Protein AF-A0A511T621-F1 (afdb_monomer)

Organism: Myxococcus fulvus (NCBI:txid33)

Solvent-accessible surface area (backbone atoms only — not comparable to full-atom values): 12758 Å² total; per-residue (Å²): 100,51,79,66,63,78,33,48,56,38,36,51,51,13,50,50,33,31,49,56,17,48,33,59,66,32,42,86,75,74,45,74,79,58,63,66,69,61,50,51,55,37,61,74,34,84,62,29,59,53,39,50,69,44,17,45,60,50,12,50,46,30,33,59,63,63,15,34,65,56,55,49,55,72,69,44,57,95,51,75,47,80,54,102,61,23,46,35,45,68,92,48,71,48,44,55,90,45,52,78,42,45,37,64,40,79,95,67,48,27,41,38,38,31,35,87,92,46,75,46,76,47,58,32,79,50,40,74,52,37,68,59,52,50,49,53,54,50,51,53,50,31,69,61,48,42,64,52,50,52,54,40,22,74,71,63,37,77,48,75,28,64,67,40,29,41,37,70,67,24,40,32,47,88,89,38,80,42,43,60,89,45,51,79,44,78,45,82,42,78,41,76,59,96,90,45,83,44,50,28,41,37,38,30,36,83,94,41,80,43,79,41,56,42,76,59,25,47,32,40,72,38,53,50,53,52,51,51,58,64,74,75,103

Mean predicted aligned error: 11.59 Å

Sequence (233 aa):
MVFPTHRLYWLAGGLVLIYFALAMVLTPSGIHLLPADMVKGMVRSQTGFVFALLGIPCGLYLILWRAGDLFVWLLSPSSLELDARGIHVGKTSVLWRDMTSIVREHNNECLILAHRGSKYRLRLHLWSDSDELEAVVTQQVISMLLPAIRRQVARGEQVRFGPVSVCADGLIFKKQLIAWEDIESLRLQDDFEQGVSTRELHILANGRLRKIDEEKLVNAPVLFSYLSDRLAG

InterPro domains:
  IPR046492 Protein of unknown function DUF6585 [PF20226] (111-195)

Structure (mmCIF, N/CA/C/O backbone):
data_AF-A0A511T621-F1
#
_entry.id   AF-A0A511T621-F1
#
loop_
_atom_site.group_PDB
_atom_site.id
_atom_site.type_symbol
_atom_site.label_atom_id
_atom_site.label_alt_id
_atom_site.label_comp_id
_atom_site.label_asym_id
_atom_site.label_entity_id
_atom_site.label_seq_id
_atom_site.pdbx_PDB_ins_code
_atom_site.Cartn_x
_atom_site.Cartn_y
_atom_site.Cartn_z
_atom_site.occupancy
_atom_site.B_iso_or_equiv
_atom_site.auth_seq_id
_atom_site.auth_comp_id
_atom_site.auth_asym_id
_atom_site.auth_atom_id
_atom_site.pdbx_PDB_model_num
ATOM 1 N N . MET A 1 1 ? -3.662 -4.479 -19.921 1.00 65.31 1 MET A N 1
ATOM 2 C CA . MET A 1 1 ? -2.326 -3.877 -19.695 1.00 65.31 1 MET A CA 1
ATOM 3 C C . MET A 1 1 ? -2.191 -2.670 -20.592 1.00 65.31 1 MET A C 1
ATOM 5 O O . MET A 1 1 ? -2.496 -2.785 -21.775 1.00 65.31 1 MET A O 1
ATOM 9 N N . VAL A 1 2 ? -1.725 -1.545 -20.057 1.00 64.88 2 VAL A N 1
ATOM 10 C CA . VAL A 1 2 ? -1.522 -0.321 -20.844 1.00 64.88 2 VAL A CA 1
ATOM 11 C C . VAL A 1 2 ? -0.108 -0.320 -21.412 1.00 64.88 2 VAL A C 1
ATOM 13 O O . VAL A 1 2 ? 0.861 -0.546 -20.690 1.00 64.88 2 VAL A O 1
ATOM 16 N N . PHE A 1 3 ? 0.023 -0.083 -22.717 1.00 66.81 3 PHE A N 1
ATOM 17 C CA . PHE A 1 3 ? 1.329 0.077 -23.348 1.00 66.81 3 PHE A CA 1
ATOM 18 C C . PHE A 1 3 ? 1.896 1.476 -23.036 1.00 66.81 3 PHE A C 1
ATOM 20 O O . PHE A 1 3 ? 1.223 2.471 -23.319 1.00 66.81 3 PHE A O 1
ATOM 27 N N . PRO A 1 4 ? 3.124 1.601 -22.496 1.00 66.19 4 PRO A N 1
ATOM 28 C CA . PRO A 1 4 ? 3.678 2.889 -22.084 1.00 66.19 4 PRO A CA 1
ATOM 29 C C . PRO A 1 4 ? 4.211 3.697 -23.287 1.00 66.19 4 PRO A C 1
ATOM 31 O O . PRO A 1 4 ? 5.420 3.849 -23.481 1.00 66.19 4 PRO A O 1
ATOM 34 N N . THR A 1 5 ? 3.302 4.259 -24.092 1.00 66.88 5 THR A N 1
ATOM 35 C CA . THR A 1 5 ? 3.593 5.021 -25.327 1.00 66.88 5 THR A CA 1
ATOM 36 C C . THR A 1 5 ? 4.566 6.178 -25.105 1.00 66.88 5 THR A C 1
ATOM 38 O O . THR A 1 5 ? 5.545 6.313 -25.834 1.00 66.88 5 THR A O 1
ATOM 41 N N . HIS A 1 6 ? 4.369 6.977 -24.053 1.00 67.44 6 HIS A N 1
ATOM 42 C CA . HIS A 1 6 ? 5.257 8.100 -23.737 1.00 67.44 6 HIS A CA 1
ATOM 43 C C . HIS A 1 6 ? 6.701 7.643 -23.453 1.00 67.44 6 HIS A C 1
ATOM 45 O O . HIS A 1 6 ? 7.662 8.342 -23.767 1.00 67.44 6 HIS A O 1
ATOM 51 N N . ARG A 1 7 ? 6.880 6.450 -22.871 1.00 70.88 7 ARG A N 1
ATOM 52 C CA . ARG A 1 7 ? 8.202 5.897 -22.531 1.00 70.88 7 ARG A CA 1
ATOM 53 C C . ARG A 1 7 ? 8.906 5.268 -23.733 1.00 70.88 7 ARG A C 1
ATOM 55 O O . ARG A 1 7 ? 10.135 5.238 -23.750 1.00 70.88 7 ARG A O 1
ATOM 62 N N . LEU A 1 8 ? 8.159 4.875 -24.767 1.00 73.00 8 LEU A N 1
ATOM 63 C CA . LEU A 1 8 ? 8.721 4.427 -26.042 1.00 73.00 8 LEU A CA 1
ATOM 64 C C . LEU A 1 8 ? 9.546 5.534 -26.715 1.00 73.00 8 LEU A C 1
ATOM 66 O O . LEU A 1 8 ? 10.623 5.254 -27.234 1.00 73.00 8 LEU A O 1
ATOM 70 N N . TYR A 1 9 ? 9.101 6.793 -26.644 1.00 74.00 9 TYR A N 1
ATOM 71 C CA . TYR A 1 9 ? 9.859 7.926 -27.191 1.00 74.00 9 TYR A CA 1
ATOM 72 C C . TYR A 1 9 ? 11.211 8.118 -26.494 1.00 74.00 9 TYR A C 1
ATOM 74 O O . TYR A 1 9 ? 12.201 8.429 -27.153 1.00 74.00 9 TYR A O 1
ATOM 82 N N . TRP A 1 10 ? 11.285 7.874 -25.182 1.00 76.56 10 TRP A N 1
ATOM 83 C CA . TRP A 1 10 ? 12.544 7.936 -24.432 1.00 76.56 10 TRP A CA 1
ATOM 84 C C . TRP A 1 10 ? 13.491 6.790 -24.790 1.00 76.56 10 TRP A C 1
ATOM 86 O O . TRP A 1 10 ? 14.695 7.011 -24.907 1.00 76.56 10 TRP A O 1
ATOM 96 N N . LEU A 1 11 ? 12.952 5.589 -25.024 1.00 76.69 11 LEU A N 1
ATOM 97 C CA . LEU A 1 11 ? 13.727 4.450 -25.515 1.00 76.69 11 LEU A CA 1
ATOM 98 C C . LEU A 1 11 ? 14.269 4.711 -26.927 1.00 76.69 11 LEU A C 1
ATOM 100 O O . LEU A 1 11 ? 15.461 4.528 -27.167 1.00 76.69 11 LEU A O 1
ATOM 104 N N . ALA A 1 12 ? 13.423 5.203 -27.836 1.00 78.25 12 ALA A N 1
ATOM 105 C CA . ALA A 1 12 ? 13.825 5.573 -29.189 1.00 78.25 12 ALA A CA 1
ATOM 106 C C . ALA A 1 12 ? 14.882 6.689 -29.177 1.00 78.25 12 ALA A C 1
ATOM 108 O O . ALA A 1 12 ? 15.911 6.563 -29.835 1.00 78.25 12 ALA A O 1
ATOM 109 N N . GLY A 1 13 ? 14.685 7.740 -28.374 1.00 77.88 13 GLY A N 1
ATOM 110 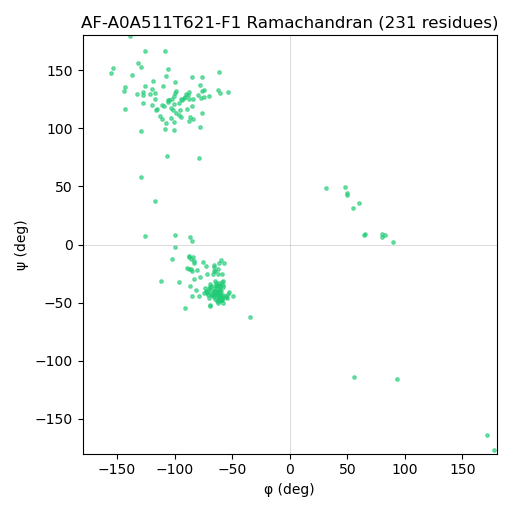C CA . GLY A 1 13 ? 15.652 8.828 -28.218 1.00 77.88 13 GLY A CA 1
ATOM 111 C C . GLY A 1 13 ? 17.002 8.354 -27.671 1.00 77.88 13 GLY A C 1
ATOM 112 O O . GLY A 1 13 ? 18.046 8.742 -28.194 1.00 77.88 13 GLY A O 1
ATOM 113 N N . GLY A 1 14 ? 16.995 7.466 -26.672 1.00 77.19 14 GLY A N 1
ATOM 114 C CA . GLY A 1 14 ? 18.214 6.861 -26.132 1.00 77.19 14 GLY A CA 1
ATOM 115 C C . GLY A 1 14 ? 18.954 5.989 -27.152 1.00 77.19 14 GLY A C 1
ATOM 116 O O . GLY A 1 14 ? 20.173 6.098 -27.274 1.00 77.19 14 GLY A O 1
ATOM 117 N N . LEU A 1 15 ? 18.229 5.182 -27.936 1.00 82.06 15 LEU A N 1
ATOM 118 C CA . LEU A 1 15 ? 18.811 4.378 -29.017 1.00 82.06 15 LEU A CA 1
ATOM 119 C C . LEU A 1 15 ? 19.408 5.250 -30.125 1.00 82.06 15 LEU A C 1
ATOM 121 O O . LEU A 1 15 ? 20.510 4.970 -30.585 1.00 82.06 15 LEU A O 1
ATOM 125 N N . VAL A 1 16 ? 18.721 6.326 -30.516 1.00 83.38 16 VAL A N 1
ATOM 126 C CA . VAL A 1 16 ? 19.222 7.292 -31.505 1.00 83.38 16 VAL A CA 1
ATOM 127 C C . VAL A 1 16 ? 20.509 7.957 -31.007 1.00 83.38 16 VAL A C 1
ATOM 129 O O . VAL A 1 16 ? 21.488 8.022 -31.747 1.00 83.38 16 VAL A O 1
ATOM 132 N N . LEU A 1 17 ? 20.555 8.386 -29.742 1.00 80.12 17 LEU A N 1
ATOM 133 C CA . LEU A 1 17 ? 21.752 8.963 -29.116 1.00 80.12 17 LEU A CA 1
ATOM 134 C C . LEU A 1 17 ? 22.944 7.998 -29.122 1.00 80.12 17 LEU A C 1
ATOM 136 O O . LEU A 1 17 ? 24.046 8.381 -29.519 1.00 80.12 17 LEU A O 1
ATOM 140 N N . ILE A 1 18 ? 22.718 6.742 -28.726 1.00 81.44 18 ILE A N 1
ATOM 141 C CA . ILE A 1 18 ? 23.748 5.695 -28.748 1.00 81.44 18 ILE A CA 1
ATOM 142 C C . ILE A 1 18 ? 24.205 5.420 -30.184 1.00 81.44 18 ILE A C 1
ATOM 144 O O . ILE A 1 18 ? 25.405 5.315 -30.426 1.00 81.44 18 ILE A O 1
ATOM 148 N N . TYR A 1 19 ? 23.274 5.355 -31.140 1.00 80.88 19 TYR A N 1
ATOM 149 C CA . TYR A 1 19 ? 23.568 5.128 -32.553 1.00 80.88 19 TYR A CA 1
ATOM 150 C C . TYR A 1 19 ? 24.457 6.227 -33.143 1.00 80.88 19 TYR A C 1
ATOM 152 O O . TYR A 1 19 ? 25.475 5.926 -33.764 1.00 80.88 19 TYR A O 1
ATOM 160 N N . PHE A 1 20 ? 24.125 7.500 -32.904 1.00 77.69 20 PHE A N 1
ATOM 161 C CA . PHE A 1 20 ? 24.939 8.628 -33.364 1.00 77.69 20 PHE A CA 1
ATOM 162 C C . PHE A 1 20 ? 26.331 8.635 -32.727 1.00 77.69 20 PHE A C 1
ATOM 164 O O . PHE A 1 20 ? 27.320 8.876 -33.422 1.00 77.69 20 PHE A O 1
ATOM 171 N N . ALA A 1 21 ? 26.428 8.338 -31.431 1.00 80.06 21 ALA A N 1
ATOM 172 C CA . ALA A 1 21 ? 27.714 8.269 -30.748 1.00 80.06 21 ALA A CA 1
ATOM 173 C C . ALA A 1 21 ? 28.582 7.113 -31.278 1.00 80.06 21 ALA A C 1
ATOM 175 O O . ALA A 1 21 ? 29.750 7.323 -31.607 1.00 80.06 21 ALA A O 1
ATOM 176 N N . LEU A 1 22 ? 28.006 5.917 -31.453 1.00 79.19 22 LEU A N 1
ATOM 177 C CA . LEU A 1 22 ? 28.682 4.767 -32.064 1.00 79.19 22 LEU A CA 1
ATOM 178 C C . LEU A 1 22 ? 29.142 5.075 -33.486 1.00 79.19 22 LEU A C 1
ATOM 180 O O . LEU A 1 22 ? 30.285 4.788 -33.826 1.00 79.19 22 LEU A O 1
ATOM 184 N N . ALA A 1 23 ? 28.293 5.699 -34.303 1.00 77.81 23 ALA A N 1
ATOM 185 C CA . ALA A 1 23 ? 28.650 6.072 -35.664 1.00 77.81 23 ALA A CA 1
ATOM 186 C C . ALA A 1 23 ? 29.853 7.026 -35.710 1.00 77.81 23 ALA A C 1
ATOM 188 O O . ALA A 1 23 ? 30.732 6.845 -36.552 1.00 77.81 23 ALA A O 1
ATOM 189 N N . MET A 1 24 ? 29.951 7.994 -34.792 1.00 72.44 24 MET A N 1
ATOM 190 C CA . MET A 1 24 ? 31.122 8.877 -34.706 1.00 72.44 24 MET A CA 1
ATOM 191 C C . MET A 1 24 ? 32.385 8.139 -34.252 1.00 72.44 24 MET A C 1
ATOM 193 O O . MET A 1 24 ? 33.447 8.355 -34.831 1.00 72.44 24 MET A O 1
ATOM 197 N N . VAL A 1 25 ? 32.275 7.253 -33.257 1.00 77.44 25 VAL A N 1
ATOM 198 C CA . VAL A 1 25 ? 33.413 6.479 -32.725 1.00 77.44 25 VAL A CA 1
ATOM 199 C C . VAL A 1 25 ? 33.931 5.451 -33.738 1.00 77.44 25 VAL A C 1
ATOM 201 O O . VAL A 1 25 ?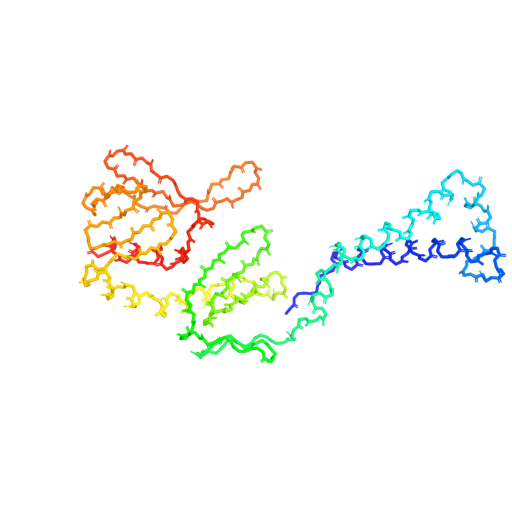 35.136 5.235 -33.830 1.00 77.44 25 VAL A O 1
ATOM 204 N N . LEU A 1 26 ? 33.044 4.841 -34.527 1.00 75.50 26 LEU A N 1
ATOM 205 C CA . LEU A 1 26 ? 33.373 3.782 -35.490 1.00 75.50 26 LEU A CA 1
ATOM 206 C C . LEU A 1 26 ? 33.824 4.311 -36.862 1.00 75.50 26 LEU A C 1
ATOM 208 O O . LEU A 1 26 ? 34.533 3.613 -37.589 1.00 75.50 26 LEU A O 1
ATOM 212 N N . THR A 1 27 ? 33.494 5.556 -37.210 1.00 71.56 27 THR A N 1
ATOM 213 C CA . THR A 1 27 ? 33.925 6.179 -38.475 1.00 71.56 27 THR A CA 1
ATOM 214 C C . THR A 1 27 ? 35.449 6.173 -38.698 1.00 71.56 27 THR A C 1
ATOM 216 O O . THR A 1 27 ? 35.862 5.809 -39.801 1.00 71.56 27 THR A O 1
ATOM 219 N N . PRO A 1 28 ? 36.319 6.505 -37.719 1.00 69.19 28 PRO A N 1
ATOM 220 C CA . PRO A 1 28 ? 37.772 6.408 -37.908 1.00 69.19 28 PRO A CA 1
ATOM 221 C C . PRO A 1 28 ? 38.274 4.968 -38.102 1.00 69.19 28 PRO A C 1
ATOM 223 O O . PRO A 1 28 ? 39.349 4.778 -38.660 1.00 69.19 28 PRO A O 1
ATOM 226 N N . SER A 1 29 ? 37.494 3.958 -37.702 1.00 71.00 29 SER A N 1
ATOM 227 C CA . SER A 1 29 ? 37.804 2.540 -37.942 1.00 71.00 29 SER A CA 1
ATOM 228 C C . SER A 1 29 ? 37.315 2.009 -39.300 1.00 71.00 29 SER A C 1
ATOM 230 O O . SER A 1 29 ? 37.428 0.817 -39.565 1.00 71.00 29 SER A O 1
ATOM 232 N N . GLY A 1 30 ? 36.782 2.876 -40.174 1.00 68.88 30 GLY A N 1
ATOM 233 C CA . GLY A 1 30 ? 36.314 2.505 -41.518 1.00 68.88 30 GLY A CA 1
ATOM 234 C C . GLY A 1 30 ? 34.925 1.857 -41.556 1.00 68.88 30 GLY A C 1
ATOM 235 O O . GLY A 1 30 ? 34.479 1.411 -42.610 1.00 68.88 30 GLY A O 1
ATOM 236 N N . ILE A 1 31 ? 34.222 1.817 -40.421 1.00 71.25 31 ILE A N 1
ATOM 237 C CA . ILE A 1 31 ? 32.855 1.302 -40.315 1.00 71.25 31 ILE A CA 1
ATOM 238 C C . ILE A 1 31 ? 31.893 2.487 -40.441 1.00 71.25 31 ILE A C 1
ATOM 240 O O . ILE A 1 31 ? 31.796 3.332 -39.549 1.00 71.25 31 ILE A O 1
ATOM 244 N N . HIS A 1 32 ? 31.175 2.554 -41.562 1.00 71.81 32 HIS A N 1
ATOM 245 C CA . HIS A 1 32 ? 30.266 3.658 -41.869 1.00 71.81 32 HIS A CA 1
ATOM 246 C C . HIS A 1 32 ? 28.811 3.279 -41.580 1.00 71.81 32 HIS A C 1
ATOM 248 O O . HIS A 1 32 ? 28.146 2.643 -42.391 1.00 71.81 32 HIS A O 1
ATOM 254 N N . LEU A 1 33 ? 28.318 3.699 -40.413 1.00 67.06 33 LEU A N 1
ATOM 255 C CA . LEU A 1 33 ? 26.902 3.590 -40.025 1.00 67.06 33 LEU A CA 1
ATOM 256 C C . LEU A 1 33 ? 26.055 4.770 -40.546 1.00 67.06 33 LEU A C 1
ATOM 258 O O . LEU A 1 33 ? 24.840 4.665 -40.685 1.00 67.06 33 LEU A O 1
ATOM 262 N N . LEU A 1 34 ? 26.686 5.909 -40.838 1.00 72.31 34 LEU A N 1
ATOM 263 C CA . LEU A 1 34 ? 26.059 7.130 -41.355 1.00 72.31 34 LEU A CA 1
ATOM 264 C C . LEU A 1 34 ? 26.856 7.651 -42.564 1.00 72.31 34 LEU A C 1
ATOM 266 O O . LEU A 1 34 ? 28.056 7.367 -42.658 1.00 72.31 34 LEU A O 1
ATOM 270 N N . PRO A 1 35 ? 26.234 8.431 -43.472 1.00 74.50 35 PRO A N 1
ATOM 271 C CA . PRO A 1 35 ? 26.936 9.058 -44.587 1.00 74.50 35 PRO A CA 1
ATOM 272 C C . PRO A 1 35 ? 28.131 9.881 -44.095 1.00 74.50 35 PRO A C 1
ATOM 274 O O . PRO A 1 35 ? 28.006 10.691 -43.171 1.00 74.50 35 PRO A O 1
ATOM 277 N N . ALA A 1 36 ? 29.291 9.686 -44.724 1.00 65.50 36 ALA A N 1
ATOM 278 C CA . ALA A 1 36 ? 30.561 10.241 -44.256 1.00 65.50 36 ALA A CA 1
ATOM 279 C C . ALA A 1 36 ? 30.553 11.778 -44.148 1.00 65.50 36 ALA A C 1
ATOM 281 O O . ALA A 1 36 ? 31.190 12.336 -43.255 1.00 65.50 36 ALA A O 1
ATOM 282 N N . ASP A 1 37 ? 29.803 12.462 -45.013 1.00 71.81 37 ASP A N 1
ATOM 283 C CA . ASP A 1 37 ? 29.699 13.925 -45.018 1.00 71.81 37 ASP A CA 1
ATOM 284 C C . ASP A 1 37 ? 28.948 14.462 -43.795 1.00 71.81 37 ASP A C 1
ATOM 286 O O . ASP A 1 37 ? 29.307 15.500 -43.237 1.00 71.81 37 ASP A O 1
ATOM 290 N N . MET A 1 38 ? 27.961 13.705 -43.314 1.00 69.38 38 MET A N 1
ATOM 291 C CA . MET A 1 38 ? 27.172 14.053 -42.136 1.00 69.38 38 MET A CA 1
ATOM 292 C C . MET A 1 38 ? 28.009 13.906 -40.856 1.00 69.38 38 MET A C 1
ATOM 294 O O . MET A 1 38 ? 28.007 14.790 -39.997 1.00 69.38 38 MET A O 1
ATOM 298 N N . VAL A 1 39 ? 28.812 12.838 -40.769 1.00 65.56 39 VAL A N 1
ATOM 299 C CA . VAL A 1 39 ? 29.736 12.618 -39.645 1.00 65.56 39 VAL A CA 1
ATOM 300 C C . VAL A 1 39 ? 30.856 13.658 -39.640 1.00 65.56 39 VAL A C 1
ATOM 302 O O . VAL A 1 39 ? 31.147 14.236 -38.594 1.00 65.56 39 VAL A O 1
ATOM 305 N N . LYS A 1 40 ? 31.449 13.968 -40.800 1.00 68.75 40 LYS A N 1
ATOM 306 C CA . LYS A 1 40 ? 32.470 15.024 -40.922 1.00 68.75 40 LYS A CA 1
ATOM 307 C C . LYS A 1 40 ? 31.928 16.395 -40.518 1.00 68.75 40 LYS A C 1
ATOM 309 O O . LYS A 1 40 ? 32.635 17.145 -39.847 1.00 68.75 40 LYS A O 1
ATOM 314 N N . GLY A 1 41 ? 30.680 16.707 -40.878 1.00 70.69 41 GLY A N 1
ATOM 315 C CA . GLY A 1 41 ? 29.996 17.928 -40.449 1.00 70.69 41 GLY A CA 1
ATOM 316 C C . GLY A 1 41 ? 29.839 18.016 -38.928 1.00 70.69 41 GLY A C 1
ATOM 317 O O . GLY A 1 41 ? 30.148 19.049 -38.336 1.00 70.69 41 GLY A O 1
ATOM 318 N N . MET A 1 42 ? 29.443 16.918 -38.276 1.00 65.88 42 MET A N 1
ATOM 319 C CA . MET A 1 42 ? 29.297 16.871 -36.817 1.00 65.88 42 MET A CA 1
ATOM 320 C C . MET A 1 42 ? 30.643 16.905 -36.087 1.00 65.88 42 MET A C 1
ATOM 322 O O . MET A 1 42 ? 30.780 17.669 -35.137 1.00 65.88 42 MET A O 1
ATOM 326 N N . VAL A 1 43 ? 31.657 16.160 -36.537 1.00 66.31 43 VAL A N 1
ATOM 327 C CA . VAL A 1 43 ? 33.000 16.139 -35.918 1.00 66.31 43 VAL A CA 1
ATOM 328 C C . VAL A 1 43 ? 33.694 17.501 -36.013 1.00 66.31 43 VAL A C 1
ATOM 330 O O . VAL A 1 43 ? 34.417 17.890 -35.100 1.00 66.31 43 VAL A O 1
ATOM 333 N N . ARG A 1 44 ? 33.452 18.257 -37.091 1.00 70.94 44 ARG A N 1
ATOM 334 C CA . ARG A 1 44 ? 33.993 19.614 -37.263 1.00 70.94 44 ARG A CA 1
ATOM 335 C C . ARG A 1 44 ? 33.306 20.652 -36.364 1.00 70.94 44 ARG A C 1
ATOM 337 O O . ARG A 1 44 ? 33.860 21.725 -36.145 1.00 70.94 44 ARG A O 1
ATOM 344 N N . SER A 1 45 ? 32.116 20.343 -35.848 1.00 72.50 45 SER A N 1
ATOM 345 C CA . SER A 1 45 ? 31.388 21.188 -34.900 1.00 72.50 45 SER A CA 1
ATOM 346 C C . SER A 1 45 ? 31.853 20.933 -33.461 1.00 72.50 45 SER A C 1
ATOM 348 O O . SER A 1 45 ? 32.100 19.794 -33.069 1.00 72.50 45 SER A O 1
ATOM 350 N N . GLN A 1 46 ? 31.904 21.979 -32.632 1.00 67.38 46 GLN A N 1
ATOM 351 C CA . GLN A 1 46 ? 32.272 21.868 -31.211 1.00 67.38 46 GLN A CA 1
ATOM 352 C C . GLN A 1 46 ? 31.328 20.928 -30.430 1.00 67.38 46 GLN A C 1
ATOM 354 O O . GLN A 1 46 ? 31.716 20.300 -29.447 1.00 67.38 46 GLN A O 1
ATOM 359 N N . THR A 1 47 ? 30.097 20.772 -30.917 1.00 68.56 47 THR A N 1
ATOM 360 C CA . THR A 1 47 ? 29.074 19.859 -30.400 1.00 68.56 47 THR A CA 1
ATOM 361 C C . THR A 1 47 ? 29.355 18.380 -30.683 1.00 68.56 47 THR A C 1
ATOM 363 O O . THR A 1 47 ? 28.910 17.533 -29.913 1.00 68.56 47 THR A O 1
ATOM 366 N N . GLY A 1 48 ? 30.116 18.033 -31.729 1.00 69.06 48 GLY A N 1
ATOM 367 C CA . GLY A 1 48 ? 30.388 16.635 -32.094 1.00 69.06 48 GLY A CA 1
ATOM 368 C C . GLY A 1 48 ? 31.185 15.874 -31.038 1.00 69.06 48 GLY A C 1
ATOM 369 O O . GLY A 1 48 ? 30.851 14.738 -30.707 1.00 69.06 48 GLY A O 1
ATOM 370 N N . PHE A 1 49 ? 32.188 16.525 -30.440 1.00 72.81 49 PHE A N 1
ATOM 371 C CA . PHE A 1 49 ? 32.979 15.934 -29.356 1.00 72.81 49 PHE A CA 1
ATOM 372 C C . PHE A 1 49 ? 32.123 15.641 -28.113 1.00 72.81 49 PHE A C 1
ATOM 374 O O . PHE A 1 49 ? 32.239 14.575 -27.510 1.00 72.81 49 PHE A O 1
ATOM 381 N N . VAL A 1 50 ? 31.207 16.554 -27.769 1.00 75.44 50 VAL A N 1
ATOM 382 C CA . VAL A 1 50 ? 30.274 16.384 -26.644 1.00 75.44 50 VAL A CA 1
ATOM 383 C C . VAL A 1 50 ? 29.339 15.196 -26.888 1.00 75.44 50 VAL A C 1
ATOM 385 O O . VAL A 1 50 ? 29.153 14.375 -25.993 1.00 75.44 50 VAL A O 1
ATOM 388 N N . PHE A 1 51 ? 28.798 15.054 -28.101 1.00 73.69 51 PHE A N 1
ATOM 389 C CA . PHE A 1 51 ? 27.955 13.912 -28.469 1.00 73.69 51 PHE A CA 1
ATOM 390 C C . PHE A 1 51 ? 28.710 12.579 -28.451 1.00 73.69 51 PHE A C 1
ATOM 392 O O . PHE A 1 51 ? 28.159 11.585 -27.985 1.00 73.69 51 PHE A O 1
ATOM 399 N N . ALA A 1 52 ? 29.960 12.540 -28.913 1.00 73.94 52 ALA A N 1
ATOM 400 C CA . ALA A 1 52 ? 30.764 11.319 -28.885 1.00 73.94 52 ALA A CA 1
ATOM 401 C C . ALA A 1 52 ? 31.073 10.862 -27.448 1.00 73.94 52 ALA A C 1
ATOM 403 O O . ALA A 1 52 ? 31.005 9.671 -27.151 1.00 73.94 52 ALA A O 1
ATOM 404 N N . LEU A 1 53 ? 31.368 11.806 -26.547 1.00 80.06 53 LEU A N 1
ATOM 405 C CA . LEU A 1 53 ? 31.720 11.506 -25.159 1.00 80.06 53 LEU A CA 1
ATOM 406 C C . LEU A 1 53 ? 30.493 11.202 -24.284 1.00 80.06 53 LEU A C 1
ATOM 408 O O . LEU A 1 53 ? 30.509 10.261 -23.493 1.00 80.06 53 LEU A O 1
ATOM 412 N N . LEU A 1 54 ? 29.430 12.001 -24.410 1.00 81.69 54 LEU A N 1
ATOM 413 C CA . LEU A 1 54 ? 28.254 11.933 -23.535 1.00 81.69 54 LEU A CA 1
ATOM 414 C C . LEU A 1 54 ? 27.055 11.219 -24.163 1.00 81.69 54 LEU A C 1
ATOM 416 O O . LEU A 1 54 ? 26.135 10.862 -23.433 1.00 81.69 54 LEU A O 1
ATOM 420 N N . GLY A 1 55 ? 27.045 10.955 -25.470 1.00 78.62 55 GLY A N 1
ATOM 421 C CA . GLY A 1 55 ? 25.909 10.321 -26.145 1.00 78.62 55 GLY A CA 1
ATOM 422 C C . GLY A 1 55 ? 25.630 8.900 -25.657 1.00 78.62 55 GLY A C 1
ATOM 423 O O . GLY A 1 55 ? 24.472 8.562 -25.417 1.00 78.62 55 GLY A O 1
ATOM 424 N N . ILE A 1 56 ? 26.674 8.093 -25.417 1.00 79.25 56 ILE A N 1
ATOM 425 C CA . ILE A 1 56 ? 26.520 6.734 -24.866 1.00 79.25 56 ILE A CA 1
ATOM 426 C C . ILE A 1 56 ? 26.047 6.776 -23.400 1.00 79.25 56 ILE A C 1
ATOM 428 O O . ILE A 1 56 ? 25.013 6.169 -23.115 1.00 79.25 56 ILE A O 1
ATOM 432 N N . PRO A 1 57 ? 26.702 7.506 -22.468 1.00 83.31 57 PRO A N 1
ATOM 433 C CA . PRO A 1 57 ? 26.217 7.625 -21.090 1.00 83.31 57 PRO A CA 1
ATOM 434 C C . PRO A 1 57 ? 24.798 8.193 -20.989 1.00 83.31 57 PRO A C 1
ATOM 436 O O . PRO A 1 57 ? 23.977 7.678 -20.235 1.00 83.31 57 PRO A O 1
ATOM 439 N N . CYS A 1 58 ? 24.489 9.236 -21.762 1.00 81.38 58 CYS A N 1
ATOM 440 C CA . CYS A 1 58 ? 23.186 9.890 -21.724 1.00 81.38 58 CYS A CA 1
ATOM 441 C C . CYS A 1 58 ? 22.099 9.000 -22.345 1.00 81.38 58 CYS A C 1
ATOM 443 O O . CYS A 1 58 ? 21.017 8.866 -21.779 1.00 81.38 58 CYS A O 1
ATOM 445 N N . GLY A 1 59 ? 22.396 8.305 -23.448 1.00 78.62 59 GLY A N 1
ATOM 446 C CA . GLY A 1 59 ? 21.482 7.329 -24.037 1.00 78.62 59 GLY A CA 1
ATOM 447 C C . GLY A 1 59 ? 21.224 6.130 -23.120 1.00 78.62 59 GLY A C 1
ATOM 448 O O . GLY A 1 59 ? 20.070 5.747 -22.937 1.00 78.62 59 GLY A O 1
ATOM 449 N N . LEU A 1 60 ? 22.260 5.594 -22.461 1.00 82.44 60 LEU A N 1
ATOM 450 C CA . LEU A 1 60 ? 22.102 4.545 -21.447 1.00 82.44 60 LEU A CA 1
ATOM 451 C C . LEU A 1 60 ? 21.268 5.027 -20.260 1.00 82.44 60 LEU A C 1
ATOM 453 O O . LEU A 1 60 ? 20.384 4.302 -19.812 1.00 82.44 60 LEU A O 1
ATOM 457 N N . TYR A 1 61 ? 21.496 6.252 -19.785 1.00 82.12 61 TYR A N 1
ATOM 458 C CA . TYR A 1 61 ? 20.690 6.858 -18.728 1.00 82.12 61 TYR A CA 1
ATOM 459 C C . TYR A 1 61 ? 19.210 6.953 -19.125 1.00 82.12 61 TYR A C 1
ATOM 461 O O . TYR A 1 61 ? 18.337 6.554 -18.354 1.00 82.12 61 TYR A O 1
ATOM 469 N N . LEU A 1 62 ? 18.905 7.411 -20.342 1.00 77.25 62 LEU A N 1
ATOM 470 C CA . LEU A 1 62 ? 17.525 7.489 -20.830 1.00 77.25 62 LEU A CA 1
ATOM 471 C C . LEU A 1 62 ? 16.872 6.104 -20.954 1.00 77.25 62 LEU A C 1
ATOM 473 O O . LEU A 1 62 ? 15.723 5.937 -20.545 1.00 77.25 62 LEU A O 1
ATOM 477 N N . ILE A 1 63 ? 17.594 5.101 -21.453 1.00 77.44 63 ILE A N 1
ATOM 478 C CA . ILE A 1 63 ? 17.068 3.737 -21.610 1.00 77.44 63 ILE A CA 1
ATOM 479 C C . ILE A 1 63 ? 16.844 3.075 -20.245 1.00 77.44 63 ILE A C 1
ATOM 481 O O . ILE A 1 63 ? 15.752 2.583 -19.969 1.00 77.44 63 ILE A O 1
ATOM 485 N N . LEU A 1 64 ? 17.856 3.075 -19.377 1.00 76.62 64 LEU A N 1
ATOM 486 C CA . LEU A 1 64 ? 17.812 2.358 -18.100 1.00 76.62 64 LEU A CA 1
ATOM 487 C C . LEU A 1 64 ? 16.889 3.039 -17.088 1.00 76.62 64 LEU A C 1
ATOM 489 O O . LEU A 1 64 ? 16.150 2.360 -16.381 1.00 76.62 64 LEU A O 1
ATOM 493 N N . TRP A 1 65 ? 16.917 4.371 -17.013 1.00 70.44 65 TRP A N 1
ATOM 494 C CA . TRP A 1 65 ? 16.145 5.111 -16.019 1.00 70.44 65 TRP A CA 1
ATOM 495 C C . TRP A 1 65 ? 14.758 5.490 -16.535 1.00 70.44 65 TRP A C 1
ATOM 497 O O . TRP A 1 65 ? 13.746 5.179 -15.912 1.00 70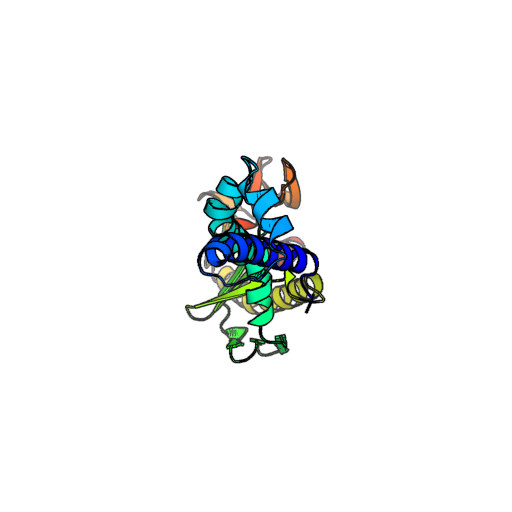.44 65 TRP A O 1
ATOM 507 N N . ARG A 1 66 ? 14.677 6.167 -17.689 1.00 68.62 66 ARG A N 1
ATOM 508 C CA . ARG A 1 66 ? 13.403 6.710 -18.191 1.00 68.62 66 ARG A CA 1
ATOM 509 C C . ARG A 1 66 ? 12.560 5.682 -18.937 1.00 68.62 66 ARG A C 1
ATOM 511 O O . ARG A 1 66 ? 11.338 5.805 -18.865 1.00 68.62 66 ARG A O 1
ATOM 518 N N . ALA A 1 67 ? 13.165 4.687 -19.585 1.00 65.75 67 ALA A N 1
ATOM 519 C CA . ALA A 1 67 ? 12.456 3.568 -20.212 1.00 65.75 67 ALA A CA 1
ATOM 520 C C . ALA A 1 67 ? 12.448 2.284 -19.359 1.00 65.75 67 ALA A C 1
ATOM 522 O O . ALA A 1 67 ? 11.965 1.253 -19.824 1.00 65.75 67 ALA A O 1
ATOM 523 N N . GLY A 1 68 ? 12.911 2.342 -18.103 1.00 67.56 68 GLY A N 1
ATOM 524 C CA . GLY A 1 68 ? 12.915 1.202 -17.181 1.00 67.56 68 GLY A CA 1
ATOM 525 C C . GLY A 1 68 ? 11.544 0.534 -17.040 1.00 67.56 68 GLY A C 1
ATOM 526 O O . GLY A 1 68 ? 11.447 -0.689 -17.097 1.00 67.56 68 GLY A O 1
ATOM 527 N N . ASP A 1 69 ? 10.466 1.320 -16.976 1.00 67.62 69 ASP A N 1
ATOM 528 C CA . ASP A 1 69 ? 9.099 0.788 -16.899 1.00 67.62 69 ASP A CA 1
ATOM 529 C C . ASP A 1 69 ? 8.668 0.025 -18.158 1.00 67.62 69 ASP A C 1
ATOM 531 O O . ASP A 1 69 ? 7.804 -0.837 -18.074 1.00 67.62 69 ASP A O 1
ATOM 535 N N . LEU A 1 70 ? 9.291 0.277 -19.314 1.00 69.00 70 LEU A N 1
ATOM 536 C CA . LEU A 1 70 ? 9.032 -0.460 -20.553 1.00 69.00 70 LEU A CA 1
ATOM 537 C C . LEU A 1 70 ? 9.653 -1.860 -20.492 1.00 69.00 70 LEU A C 1
ATOM 539 O O . LEU A 1 70 ? 9.028 -2.828 -20.915 1.00 69.00 70 LEU A O 1
ATOM 543 N N . PHE A 1 71 ? 10.836 -1.992 -19.884 1.00 69.56 71 PHE A N 1
ATOM 544 C CA . PHE A 1 71 ? 11.415 -3.299 -19.562 1.00 69.56 71 PHE A CA 1
ATOM 545 C C . PHE A 1 71 ? 10.617 -4.019 -18.478 1.00 69.56 71 PHE A C 1
ATOM 547 O O . PHE A 1 71 ? 10.407 -5.223 -18.580 1.00 69.56 71 PHE A O 1
ATOM 554 N N . VAL A 1 72 ? 10.134 -3.296 -17.463 1.00 71.88 72 VAL A N 1
ATOM 555 C CA . VAL A 1 72 ? 9.242 -3.877 -16.451 1.00 71.88 72 VAL A CA 1
ATOM 556 C C . VAL A 1 72 ? 7.939 -4.340 -17.092 1.00 71.88 72 VAL A C 1
ATOM 558 O O . VAL A 1 72 ? 7.506 -5.440 -16.786 1.00 71.88 72 VAL A O 1
ATOM 561 N N . TRP A 1 73 ? 7.346 -3.567 -18.003 1.00 70.94 73 TRP A N 1
ATOM 562 C CA . TRP A 1 73 ? 6.170 -3.965 -18.778 1.00 70.94 73 TRP A CA 1
ATOM 563 C C . TRP A 1 73 ? 6.455 -5.211 -19.625 1.00 70.94 73 TRP A C 1
ATOM 565 O O . TRP A 1 73 ? 5.688 -6.164 -19.576 1.00 70.94 73 TRP A O 1
ATOM 575 N N . LEU A 1 74 ? 7.599 -5.255 -20.317 1.00 69.75 74 LEU A N 1
ATOM 576 C CA . LEU A 1 74 ? 8.011 -6.399 -21.140 1.00 69.75 74 LEU A CA 1
ATOM 577 C C . LEU A 1 74 ? 8.228 -7.678 -20.313 1.00 69.75 74 LEU A C 1
ATOM 579 O O . LEU A 1 74 ? 7.960 -8.779 -20.782 1.00 69.75 74 LEU A O 1
ATOM 583 N N . LEU A 1 75 ? 8.731 -7.531 -19.086 1.00 71.00 75 LEU A N 1
ATOM 584 C CA . LEU A 1 75 ? 8.948 -8.627 -18.140 1.00 71.00 75 LEU A CA 1
ATOM 585 C C . LEU A 1 75 ? 7.706 -8.932 -17.288 1.00 71.00 75 LEU A C 1
ATOM 587 O O . LEU A 1 75 ? 7.699 -9.932 -16.566 1.00 71.00 75 LEU A O 1
ATOM 591 N N . SER A 1 76 ? 6.678 -8.080 -17.330 1.00 64.25 76 SER A N 1
ATOM 592 C CA . SER A 1 76 ? 5.465 -8.263 -16.539 1.00 64.25 76 SER A CA 1
ATOM 593 C C . SER A 1 76 ? 4.627 -9.385 -17.146 1.00 64.25 76 SER A C 1
ATOM 595 O O . SER A 1 76 ? 4.417 -9.405 -18.359 1.00 64.25 76 SER A O 1
ATOM 597 N N . PRO A 1 77 ? 4.132 -10.334 -16.334 1.00 67.81 77 PRO A N 1
ATOM 598 C CA . PRO A 1 77 ? 3.296 -11.416 -16.838 1.00 67.81 77 PRO A CA 1
ATOM 599 C C . PRO A 1 77 ? 2.032 -10.861 -17.479 1.00 67.81 77 PRO A C 1
ATOM 601 O O . PRO A 1 77 ? 1.337 -10.072 -16.852 1.00 67.81 77 PRO A O 1
ATOM 604 N N . SER A 1 78 ? 1.721 -11.305 -18.693 1.00 66.06 78 SER A N 1
ATOM 605 C CA . SER A 1 78 ? 0.634 -10.784 -19.530 1.00 66.06 78 SER A CA 1
ATOM 606 C C . SER A 1 78 ? -0.770 -10.924 -18.928 1.00 66.06 78 SER A C 1
ATOM 608 O O . SER A 1 78 ? -1.681 -10.231 -19.380 1.00 66.06 78 SER A O 1
ATOM 610 N N . SER A 1 79 ? -0.950 -11.763 -17.904 1.00 70.25 79 SER A N 1
ATOM 611 C CA . SER A 1 79 ? -2.193 -11.878 -17.143 1.00 70.25 79 SER A CA 1
ATOM 612 C C . SER A 1 79 ? -1.966 -11.695 -15.640 1.00 70.25 79 SER A C 1
ATOM 614 O O . SER A 1 79 ? -1.019 -12.223 -15.045 1.00 70.25 79 SER A O 1
ATOM 616 N N . LEU A 1 80 ? -2.873 -10.927 -15.038 1.00 76.81 80 LEU A N 1
ATOM 617 C CA . LEU A 1 80 ? -3.126 -10.898 -13.607 1.00 76.81 80 LEU A CA 1
ATOM 618 C C . LEU A 1 80 ? -4.543 -11.417 -13.420 1.00 76.81 80 LEU A C 1
ATOM 620 O O . LEU A 1 80 ? -5.496 -10.834 -13.931 1.00 76.81 80 LEU A O 1
ATOM 624 N N . GLU A 1 81 ? -4.654 -12.540 -12.732 1.00 80.50 81 GLU A N 1
ATOM 625 C CA . GLU A 1 81 ? -5.923 -13.177 -12.413 1.00 80.50 81 GLU A CA 1
ATOM 626 C C . GLU A 1 81 ? -6.207 -12.932 -10.932 1.00 80.50 81 GLU A C 1
ATOM 628 O O . GLU A 1 81 ? -5.392 -13.251 -10.059 1.00 80.50 81 GLU A O 1
ATOM 633 N N . LEU A 1 82 ? -7.351 -12.309 -10.649 1.00 79.00 82 LEU A N 1
ATOM 634 C CA . LE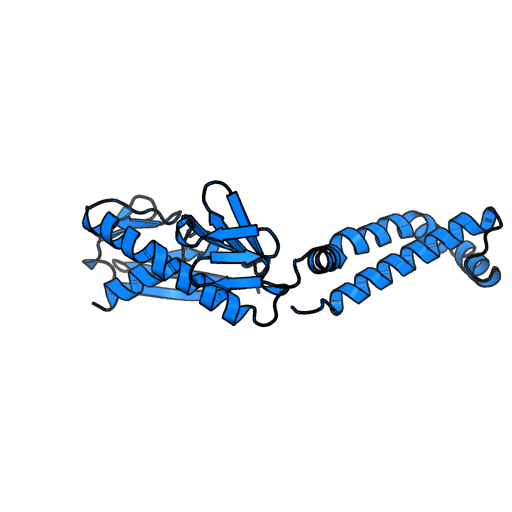U A 1 82 ? -7.873 -12.201 -9.294 1.00 79.00 82 LEU A CA 1
ATOM 635 C C . LEU A 1 82 ? -8.929 -13.276 -9.109 1.00 79.00 82 LEU A C 1
ATOM 637 O O . LEU A 1 82 ? -10.004 -13.206 -9.696 1.00 79.00 82 LEU A O 1
ATOM 641 N N . ASP A 1 83 ? -8.626 -14.228 -8.240 1.00 79.25 83 ASP A N 1
ATOM 642 C CA . ASP A 1 83 ? -9.567 -15.257 -7.833 1.00 79.25 83 ASP A CA 1
ATOM 643 C C . ASP A 1 83 ? -10.019 -15.021 -6.394 1.00 79.25 83 ASP A C 1
ATOM 645 O O . ASP A 1 83 ? -9.367 -14.337 -5.600 1.00 79.25 83 ASP A O 1
ATOM 649 N N . ALA A 1 84 ? -11.080 -15.719 -5.987 1.00 74.94 84 ALA A N 1
ATOM 650 C CA . ALA A 1 84 ? -11.515 -15.768 -4.589 1.00 74.94 84 ALA A CA 1
ATOM 651 C C . ALA A 1 84 ? -10.416 -16.265 -3.620 1.00 74.94 84 ALA A C 1
ATOM 653 O O . ALA A 1 84 ? -10.529 -16.099 -2.405 1.00 74.94 84 ALA A O 1
ATOM 654 N N . ARG A 1 85 ? -9.350 -16.897 -4.134 1.00 76.81 85 ARG A N 1
ATOM 655 C CA . ARG A 1 85 ? -8.242 -17.461 -3.345 1.00 76.81 85 ARG A CA 1
ATOM 656 C C . ARG A 1 85 ? -7.037 -16.534 -3.222 1.00 76.81 85 ARG A C 1
ATOM 658 O O . ARG A 1 85 ? -6.361 -16.584 -2.191 1.00 76.81 85 ARG A O 1
ATOM 665 N N . GLY A 1 86 ? -6.761 -15.713 -4.229 1.00 81.00 86 GLY A N 1
ATOM 666 C CA . GLY A 1 86 ? -5.569 -14.879 -4.248 1.00 81.00 86 GLY A CA 1
ATOM 667 C C . GLY A 1 86 ? -5.403 -14.051 -5.514 1.00 81.00 86 GLY A C 1
ATOM 668 O O . GLY A 1 86 ? -6.230 -14.085 -6.420 1.00 81.00 86 GLY A O 1
ATOM 669 N N . ILE A 1 87 ? -4.281 -13.340 -5.559 1.00 82.19 87 ILE A N 1
ATOM 670 C CA . ILE A 1 87 ? -3.746 -12.696 -6.757 1.00 82.19 87 ILE A CA 1
ATOM 671 C C . ILE A 1 87 ? -2.788 -13.679 -7.423 1.00 82.19 87 ILE A C 1
ATOM 673 O O . ILE A 1 87 ? -1.842 -14.158 -6.790 1.00 82.19 87 ILE A O 1
ATOM 677 N N . HIS A 1 88 ? -3.007 -13.957 -8.701 1.00 81.44 88 HIS A N 1
ATOM 678 C CA . HIS A 1 88 ? -2.174 -14.833 -9.513 1.00 81.44 88 HIS A CA 1
ATOM 679 C C . HIS A 1 88 ? -1.536 -14.012 -10.632 1.00 81.44 88 HIS A C 1
ATOM 681 O O . HIS A 1 88 ? -2.222 -13.450 -11.480 1.00 81.44 88 HIS A O 1
ATOM 687 N N . VAL A 1 89 ? -0.208 -13.903 -10.610 1.00 75.94 89 VAL A N 1
ATOM 688 C CA . VAL A 1 89 ? 0.568 -13.118 -11.577 1.00 75.94 89 VAL A CA 1
ATOM 689 C C . VAL A 1 89 ? 1.673 -13.998 -12.139 1.00 75.94 89 VAL A C 1
ATOM 691 O O . VAL A 1 89 ? 2.724 -14.204 -11.522 1.00 75.94 89 VAL A O 1
ATOM 694 N N . GLY A 1 90 ? 1.409 -14.570 -13.314 1.00 74.88 90 GLY A N 1
ATOM 695 C CA . GLY A 1 90 ? 2.270 -15.573 -13.934 1.00 74.88 90 GLY A CA 1
ATOM 696 C C . GLY A 1 90 ? 2.506 -16.774 -13.011 1.00 74.88 90 GLY A C 1
ATOM 697 O O . GLY A 1 90 ? 1.590 -17.527 -12.703 1.00 74.88 90 GLY A O 1
ATOM 698 N N . LYS A 1 91 ? 3.753 -16.961 -12.560 1.00 70.81 91 LYS A N 1
ATOM 699 C CA . LYS A 1 91 ? 4.141 -18.057 -11.647 1.00 70.81 91 LYS A CA 1
ATOM 700 C C . LYS A 1 91 ? 3.976 -17.712 -10.163 1.00 70.81 91 LYS A C 1
ATOM 702 O O . LYS A 1 91 ? 4.128 -18.590 -9.316 1.00 70.81 91 LYS A O 1
ATOM 707 N N . THR A 1 92 ? 3.706 -16.451 -9.840 1.00 72.19 92 THR A N 1
ATOM 708 C CA . THR A 1 92 ? 3.594 -15.976 -8.462 1.00 72.19 92 THR A CA 1
ATOM 709 C C . THR A 1 92 ? 2.128 -15.978 -8.056 1.00 72.19 92 THR A C 1
ATOM 711 O O . THR A 1 92 ? 1.312 -15.311 -8.684 1.00 72.19 92 THR A O 1
ATOM 714 N N . SER A 1 93 ? 1.792 -16.709 -6.997 1.00 78.50 93 SER A N 1
ATOM 715 C CA . SER A 1 93 ? 0.457 -16.692 -6.399 1.00 78.50 93 SER A CA 1
ATOM 716 C C . SER A 1 93 ? 0.544 -16.160 -4.975 1.00 78.50 93 SER A C 1
ATOM 718 O O . SER A 1 93 ? 1.305 -16.676 -4.156 1.00 78.50 93 SER A O 1
ATOM 720 N N . VAL A 1 94 ? -0.235 -15.121 -4.692 1.00 81.19 94 VAL A N 1
ATOM 721 C CA . VAL A 1 94 ? -0.369 -14.506 -3.373 1.00 81.19 94 VAL A CA 1
ATOM 722 C C . VAL A 1 94 ? -1.768 -14.805 -2.864 1.00 81.19 94 VAL A C 1
ATOM 724 O O . VAL A 1 94 ? -2.748 -14.261 -3.364 1.00 81.19 94 VAL A O 1
ATOM 727 N N . LEU A 1 95 ? -1.876 -15.681 -1.868 1.00 84.88 95 LEU A N 1
ATOM 728 C CA . LEU A 1 95 ? -3.167 -16.061 -1.301 1.00 84.88 95 LEU A CA 1
ATOM 729 C C . LEU A 1 95 ? -3.688 -14.985 -0.345 1.00 84.88 95 LEU A C 1
ATOM 731 O O . LEU A 1 95 ? -2.954 -14.513 0.523 1.00 84.88 95 LEU A O 1
ATOM 735 N N . TRP A 1 96 ? -4.984 -14.674 -0.418 1.00 82.75 96 TRP A N 1
ATOM 736 C CA . TRP A 1 96 ? -5.603 -13.656 0.442 1.00 82.75 96 TRP A CA 1
ATOM 737 C C . TRP A 1 96 ? -5.496 -13.990 1.931 1.00 82.75 96 TRP A C 1
ATOM 739 O O . TRP A 1 96 ? -5.272 -13.110 2.755 1.00 82.75 96 TRP A O 1
ATOM 749 N N . ARG A 1 97 ? -5.595 -15.279 2.282 1.00 80.56 97 ARG A N 1
ATOM 750 C CA . ARG A 1 97 ? -5.447 -15.776 3.666 1.00 80.56 97 ARG A CA 1
ATOM 751 C C . ARG A 1 97 ? -4.071 -15.527 4.279 1.00 80.56 97 ARG A C 1
ATOM 753 O O . ARG A 1 97 ? -3.934 -15.564 5.495 1.00 80.56 97 ARG A O 1
ATOM 760 N N . ASP A 1 98 ? -3.069 -15.321 3.435 1.00 83.12 98 ASP A N 1
ATOM 761 C CA . ASP A 1 98 ? -1.677 -15.157 3.837 1.00 83.12 98 ASP A CA 1
ATOM 762 C C . ASP A 1 98 ? -1.266 -13.684 3.873 1.00 83.12 98 ASP A C 1
ATOM 764 O O . ASP A 1 98 ? -0.131 -13.372 4.246 1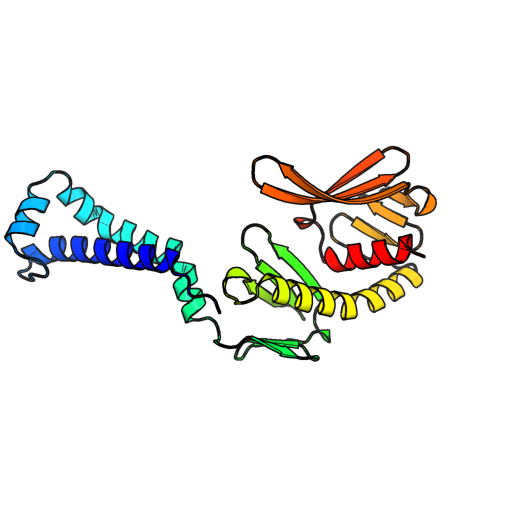.00 83.12 98 ASP A O 1
ATOM 768 N N . MET A 1 99 ? -2.193 -12.796 3.504 1.00 81.25 99 MET A N 1
ATOM 769 C CA . MET A 1 99 ? -2.024 -11.355 3.509 1.00 81.25 99 MET A CA 1
ATOM 770 C C . MET A 1 99 ? -1.956 -10.843 4.945 1.00 81.25 99 MET A C 1
ATOM 772 O O . MET A 1 99 ? -2.835 -11.115 5.761 1.00 81.25 99 MET A O 1
ATOM 776 N N . THR A 1 100 ? -0.920 -10.073 5.248 1.00 80.31 100 THR A N 1
ATOM 777 C CA . THR A 1 100 ? -0.736 -9.449 6.563 1.00 80.31 100 THR A CA 1
ATOM 778 C C . THR A 1 100 ? -0.878 -7.938 6.500 1.00 80.31 100 THR A C 1
ATOM 780 O O . THR A 1 100 ? -1.350 -7.328 7.462 1.00 80.31 100 THR A O 1
ATOM 783 N N . SER A 1 101 ? -0.504 -7.320 5.375 1.00 82.00 101 SER A N 1
ATOM 784 C CA . SER A 1 101 ? -0.724 -5.891 5.202 1.00 82.00 101 SER A CA 1
ATOM 785 C C . SER A 1 101 ? -0.871 -5.418 3.763 1.00 82.00 101 SER A C 1
ATOM 787 O O . SER A 1 101 ? -0.237 -5.958 2.860 1.00 82.00 101 SER A O 1
ATOM 789 N N . ILE A 1 102 ? -1.616 -4.330 3.598 1.00 85.12 102 ILE A N 1
ATOM 790 C CA . ILE A 1 102 ? -1.698 -3.491 2.408 1.00 85.12 102 ILE A CA 1
ATOM 791 C C . ILE A 1 102 ? -1.195 -2.082 2.748 1.00 85.12 102 ILE A C 1
ATOM 793 O O . ILE A 1 102 ? -1.595 -1.488 3.753 1.00 85.12 102 ILE A O 1
ATOM 797 N N . VAL A 1 103 ? -0.287 -1.563 1.924 1.00 82.62 103 VAL A N 1
ATOM 798 C CA . VAL A 1 103 ? 0.226 -0.190 2.021 1.00 82.62 103 VAL A CA 1
ATOM 799 C C . VAL A 1 103 ? 0.192 0.439 0.635 1.00 82.62 103 VAL A C 1
ATOM 801 O O . VAL A 1 103 ? 0.695 -0.157 -0.321 1.00 82.62 103 VAL A O 1
ATOM 804 N N . ARG A 1 104 ? -0.393 1.634 0.536 1.00 77.56 104 ARG A N 1
ATOM 805 C CA . ARG A 1 104 ? -0.407 2.438 -0.687 1.00 77.56 104 ARG A CA 1
ATOM 806 C C . ARG A 1 104 ? 0.835 3.325 -0.729 1.00 77.56 104 ARG A C 1
ATOM 808 O O . ARG A 1 104 ? 1.131 4.011 0.242 1.00 77.56 104 ARG A O 1
ATOM 815 N N . GLU A 1 105 ? 1.559 3.290 -1.841 1.00 76.69 105 GLU A N 1
ATOM 816 C CA . GLU A 1 105 ? 2.675 4.193 -2.135 1.00 76.69 105 GLU A CA 1
ATOM 817 C C . GLU A 1 105 ? 2.208 5.166 -3.226 1.00 76.69 105 GLU A C 1
ATOM 819 O O . GLU A 1 105 ? 2.151 4.797 -4.405 1.00 76.69 105 GLU A O 1
ATOM 824 N N . HIS A 1 106 ? 1.820 6.386 -2.829 1.00 64.94 106 HIS A N 1
ATOM 825 C CA . HIS A 1 106 ? 1.152 7.345 -3.718 1.00 64.94 106 HIS A CA 1
ATOM 826 C C . HIS A 1 106 ? 2.068 7.791 -4.864 1.00 64.94 106 HIS A C 1
ATOM 828 O O . HIS A 1 106 ? 1.646 7.880 -6.011 1.00 64.94 106 HIS A O 1
ATOM 834 N N . ASN A 1 107 ? 3.360 7.963 -4.577 1.00 62.09 107 ASN A N 1
ATOM 835 C CA . ASN A 1 107 ? 4.333 8.505 -5.528 1.00 62.09 107 ASN A CA 1
ATOM 836 C C . ASN A 1 107 ? 4.594 7.612 -6.763 1.00 62.09 107 ASN A C 1
ATOM 838 O O . ASN A 1 107 ? 5.135 8.084 -7.757 1.00 62.09 107 ASN A O 1
ATOM 842 N N . ASN A 1 108 ? 4.233 6.324 -6.704 1.00 60.16 108 ASN A N 1
ATOM 843 C CA . ASN A 1 108 ? 4.492 5.352 -7.776 1.00 60.16 108 ASN A CA 1
ATOM 844 C C . ASN A 1 108 ? 3.235 4.608 -8.262 1.00 60.16 108 ASN A C 1
ATOM 846 O O . ASN A 1 108 ? 3.375 3.636 -9.014 1.00 60.16 108 ASN A O 1
ATOM 850 N N . GLU A 1 109 ? 2.037 4.993 -7.799 1.00 72.94 109 GLU A N 1
ATOM 851 C CA . GLU A 1 109 ? 0.786 4.253 -8.048 1.00 72.94 109 GLU A CA 1
ATOM 852 C C . GLU A 1 109 ? 0.970 2.751 -7.763 1.00 72.94 109 GLU A C 1
ATOM 854 O O . GLU A 1 109 ? 0.723 1.873 -8.596 1.00 72.94 109 GLU A O 1
ATOM 859 N N . CYS A 1 110 ? 1.537 2.451 -6.592 1.00 80.25 110 CYS A N 1
ATOM 860 C CA . CYS A 1 110 ? 1.914 1.098 -6.206 1.00 80.25 110 CYS A CA 1
ATOM 861 C C . CYS A 1 110 ? 1.177 0.659 -4.942 1.00 80.25 110 CYS A C 1
ATOM 863 O O . CYS A 1 110 ? 1.175 1.357 -3.928 1.00 80.25 110 CYS A O 1
ATOM 865 N N . LEU A 1 111 ? 0.640 -0.560 -4.970 1.00 82.12 111 LEU A N 1
ATOM 866 C CA . LEU A 1 111 ? 0.150 -1.263 -3.790 1.00 82.12 111 LEU A CA 1
ATOM 867 C C . LEU A 1 111 ? 1.190 -2.284 -3.337 1.00 82.12 111 LEU A C 1
ATOM 869 O O . LEU A 1 111 ? 1.571 -3.197 -4.073 1.00 82.12 111 LEU A O 1
ATOM 873 N N . ILE A 1 112 ? 1.662 -2.138 -2.103 1.00 84.12 112 ILE A N 1
ATOM 874 C CA . ILE A 1 112 ? 2.572 -3.085 -1.467 1.00 84.12 112 ILE A CA 1
ATOM 875 C C . ILE A 1 112 ? 1.742 -4.042 -0.614 1.00 84.12 112 ILE A C 1
ATOM 877 O O . ILE A 1 112 ? 1.188 -3.668 0.419 1.00 84.12 112 ILE A O 1
ATOM 881 N N . LEU A 1 113 ? 1.698 -5.295 -1.050 1.00 85.88 113 LEU A N 1
ATOM 882 C CA . LEU A 1 113 ? 0.985 -6.396 -0.419 1.00 85.88 113 LEU A CA 1
ATOM 883 C C . LEU A 1 113 ? 1.986 -7.287 0.321 1.00 85.88 113 LEU A C 1
ATOM 885 O O . LEU A 1 113 ? 2.789 -7.988 -0.296 1.00 85.88 113 LEU A O 1
ATOM 889 N N . ALA A 1 114 ? 1.979 -7.261 1.651 1.00 83.94 114 ALA A N 1
ATOM 890 C CA . ALA A 1 114 ? 2.813 -8.155 2.448 1.00 83.94 114 ALA A CA 1
ATOM 891 C C . ALA A 1 114 ? 2.087 -9.481 2.694 1.00 83.94 114 ALA A C 1
ATOM 893 O O . ALA A 1 114 ? 0.933 -9.490 3.125 1.00 83.94 114 ALA A O 1
ATOM 894 N N . HIS A 1 115 ? 2.777 -10.597 2.450 1.00 83.12 115 HIS A N 1
ATOM 895 C CA . HIS A 1 115 ? 2.250 -11.944 2.649 1.00 83.12 115 HIS A CA 1
ATOM 896 C C . HIS A 1 115 ? 3.342 -12.897 3.153 1.00 83.12 115 HIS A C 1
ATOM 898 O O . HIS A 1 115 ? 4.440 -12.911 2.603 1.00 83.12 115 HIS A O 1
ATOM 904 N N . ARG A 1 116 ? 3.062 -13.676 4.211 1.00 75.38 116 ARG A N 1
ATOM 905 C CA . ARG A 1 116 ? 3.947 -14.721 4.801 1.00 75.38 116 ARG A CA 1
ATOM 906 C C . ARG A 1 116 ? 5.470 -14.470 4.693 1.00 75.38 116 ARG A C 1
ATOM 908 O O . ARG A 1 116 ? 6.235 -15.350 4.312 1.00 75.38 116 ARG A O 1
ATOM 915 N N . GLY A 1 117 ? 5.921 -13.267 5.051 1.00 72.81 117 GLY A N 1
ATOM 916 C CA . GLY A 1 117 ? 7.348 -12.912 5.089 1.00 72.81 117 GLY A CA 1
ATOM 917 C C . GLY A 1 117 ? 7.938 -12.349 3.791 1.00 72.81 117 GLY A C 1
ATOM 918 O O . GLY A 1 117 ? 9.119 -12.015 3.767 1.00 72.81 117 GLY A O 1
ATOM 919 N N . SER A 1 118 ? 7.142 -12.174 2.738 1.00 81.94 118 SER A N 1
ATOM 920 C CA . SER A 1 118 ? 7.552 -11.482 1.517 1.00 81.94 118 SER A CA 1
ATOM 921 C C . SER A 1 118 ? 6.598 -10.336 1.164 1.00 81.94 118 SER A C 1
ATOM 923 O O . SER A 1 118 ? 5.526 -10.176 1.755 1.00 81.94 118 SER A O 1
ATOM 925 N N . LYS A 1 119 ? 7.022 -9.472 0.239 1.00 84.06 119 LYS A N 1
ATOM 926 C CA . LYS A 1 119 ? 6.238 -8.329 -0.234 1.00 84.06 119 LYS A CA 1
ATOM 927 C C . LYS A 1 119 ? 6.043 -8.456 -1.733 1.00 84.06 119 LYS A C 1
ATOM 929 O O . LYS A 1 119 ? 7.008 -8.624 -2.472 1.00 84.06 119 LYS A O 1
ATOM 934 N N . TYR A 1 120 ? 4.802 -8.337 -2.164 1.00 82.81 120 TYR A N 1
ATOM 935 C CA . TYR A 1 120 ? 4.435 -8.226 -3.558 1.00 82.81 120 TYR A CA 1
ATOM 936 C C . TYR A 1 120 ? 4.119 -6.763 -3.866 1.00 82.81 120 TYR A C 1
ATOM 938 O O . TYR A 1 120 ? 3.317 -6.140 -3.175 1.00 82.81 120 TYR A O 1
ATOM 946 N N . ARG A 1 121 ? 4.786 -6.196 -4.874 1.00 84.62 121 ARG A N 1
ATOM 947 C CA . ARG A 1 121 ? 4.543 -4.823 -5.323 1.00 84.62 121 ARG A CA 1
ATOM 948 C C . ARG A 1 121 ? 3.663 -4.872 -6.565 1.00 84.62 121 ARG A C 1
ATOM 950 O O . ARG A 1 121 ? 4.146 -5.207 -7.644 1.00 84.62 121 ARG A O 1
ATOM 957 N N . LEU A 1 122 ? 2.397 -4.518 -6.400 1.00 83.81 122 LEU A N 1
ATOM 958 C CA . LEU A 1 122 ? 1.449 -4.357 -7.488 1.00 83.81 122 LEU A CA 1
ATOM 959 C C . LEU A 1 122 ? 1.561 -2.932 -8.038 1.00 83.81 122 LEU A C 1
ATOM 961 O O . LEU A 1 122 ? 1.210 -1.971 -7.361 1.00 83.81 122 LEU A O 1
ATOM 965 N N . ARG A 1 123 ? 2.090 -2.800 -9.255 1.00 83.56 123 ARG A N 1
ATOM 966 C CA . ARG A 1 123 ? 2.211 -1.521 -9.968 1.00 83.56 123 ARG A CA 1
ATOM 967 C C . ARG A 1 123 ? 0.928 -1.268 -10.751 1.00 83.56 123 ARG A C 1
ATOM 969 O O . ARG A 1 123 ? 0.713 -1.939 -11.757 1.00 83.56 123 ARG A O 1
ATOM 976 N N . LEU A 1 124 ? 0.087 -0.348 -10.292 1.00 81.44 124 LEU A N 1
ATOM 977 C CA . LEU A 1 124 ? -1.237 -0.112 -10.873 1.00 81.44 124 LEU A CA 1
ATOM 978 C C . LEU A 1 124 ? -1.148 0.507 -12.276 1.00 81.44 124 LEU A C 1
ATOM 980 O O . LEU A 1 124 ? -1.876 0.077 -13.163 1.00 81.44 124 LEU A O 1
ATOM 984 N N . HIS A 1 125 ? -0.169 1.388 -12.515 1.00 76.12 125 HIS A N 1
ATOM 985 C CA . HIS A 1 125 ? 0.056 2.070 -13.801 1.00 76.12 125 HIS A CA 1
ATOM 986 C C . HIS A 1 125 ? 0.321 1.149 -15.011 1.00 76.12 125 HIS A C 1
ATOM 988 O O . HIS A 1 125 ? 0.327 1.606 -16.153 1.00 76.12 125 HIS A O 1
ATOM 994 N N . LEU A 1 126 ? 0.602 -0.141 -14.792 1.00 74.94 126 LEU A N 1
ATOM 995 C CA . LEU A 1 126 ? 0.808 -1.116 -15.872 1.00 74.94 126 LEU A CA 1
ATOM 996 C C . LEU A 1 126 ? -0.511 -1.733 -16.371 1.00 74.94 126 LEU A C 1
ATOM 998 O O . LEU A 1 126 ? -0.541 -2.393 -17.418 1.00 74.94 126 LEU A O 1
ATOM 1002 N N . TRP A 1 127 ? -1.606 -1.540 -15.635 1.00 78.25 127 TRP A N 1
ATOM 1003 C CA . TRP A 1 127 ? -2.872 -2.225 -15.863 1.00 78.25 127 TRP A CA 1
ATOM 1004 C C . TRP A 1 127 ? -3.929 -1.324 -16.493 1.00 78.25 127 TRP A C 1
ATOM 1006 O O . TRP A 1 127 ? -3.933 -0.116 -16.309 1.00 78.25 127 TRP A O 1
ATOM 1016 N N . SER A 1 128 ? -4.807 -1.992 -17.249 1.00 73.88 128 SER A N 1
ATOM 1017 C CA . SER A 1 128 ? -6.058 -1.499 -17.847 1.00 73.88 128 SER A CA 1
ATOM 1018 C C . SER A 1 128 ? -6.811 -0.473 -17.029 1.00 73.88 128 SER A C 1
ATOM 1020 O O . SER A 1 128 ? -7.054 0.672 -17.392 1.00 73.88 128 SER A O 1
ATOM 1022 N N . ASP A 1 129 ? -7.160 -1.040 -15.888 1.00 79.62 129 ASP A N 1
ATOM 1023 C CA . ASP A 1 129 ? -8.277 -0.697 -15.047 1.00 79.62 129 ASP A CA 1
ATOM 1024 C C . ASP A 1 129 ? -7.675 -0.547 -13.650 1.00 79.62 129 ASP A C 1
ATOM 1026 O O . ASP A 1 129 ? -7.963 -1.314 -12.735 1.00 79.62 129 ASP A O 1
ATOM 1030 N N . SER A 1 130 ? -6.703 0.366 -13.528 1.00 80.19 130 SER A N 1
ATOM 1031 C CA . SER A 1 130 ? -5.911 0.581 -12.310 1.00 80.19 130 SER A CA 1
ATOM 1032 C C . SER A 1 130 ? -6.796 0.809 -11.090 1.00 80.19 130 SER A C 1
ATOM 1034 O O . SER A 1 130 ? -6.546 0.233 -10.033 1.00 80.19 130 SER A O 1
ATOM 1036 N N . ASP A 1 131 ? -7.850 1.600 -11.268 1.00 79.44 131 ASP A N 1
ATOM 1037 C CA . ASP A 1 131 ? -8.750 2.019 -10.198 1.00 79.44 131 ASP A CA 1
ATOM 1038 C C . ASP A 1 131 ? -9.668 0.870 -9.769 1.00 79.44 131 ASP A C 1
ATOM 1040 O O . ASP A 1 131 ? -9.860 0.631 -8.576 1.00 79.44 131 ASP A O 1
ATOM 1044 N N . GLU A 1 132 ? -10.191 0.108 -10.734 1.00 84.06 132 GLU A N 1
ATOM 1045 C CA . GLU A 1 132 ? -11.003 -1.081 -10.462 1.00 84.06 132 GLU A CA 1
ATOM 1046 C C . GLU A 1 132 ? -10.159 -2.170 -9.792 1.00 84.06 132 GLU A C 1
ATOM 1048 O O . GLU A 1 132 ? -10.566 -2.755 -8.787 1.00 84.06 132 GLU A O 1
ATOM 1053 N N . LEU A 1 133 ? -8.940 -2.388 -10.285 1.00 84.50 133 LEU A N 1
ATOM 1054 C CA . LEU A 1 133 ? -7.982 -3.316 -9.699 1.00 84.50 133 LEU A CA 1
ATOM 1055 C C . LEU A 1 133 ? -7.646 -2.936 -8.253 1.00 84.50 133 LEU A C 1
ATOM 1057 O O . LEU A 1 133 ? -7.667 -3.793 -7.367 1.00 84.50 133 LEU A O 1
ATOM 1061 N N . GLU A 1 134 ? -7.350 -1.662 -7.999 1.00 86.00 134 GLU A N 1
ATOM 1062 C CA . GLU A 1 134 ? -7.103 -1.153 -6.651 1.00 86.00 134 GLU A CA 1
ATOM 1063 C C . GLU A 1 134 ? -8.320 -1.363 -5.746 1.00 86.00 134 GLU A C 1
ATOM 1065 O O . GLU A 1 134 ? -8.162 -1.859 -4.625 1.00 86.00 134 GLU A O 1
ATOM 1070 N N . ALA A 1 135 ? -9.525 -1.049 -6.224 1.00 85.12 135 ALA A N 1
ATOM 1071 C CA . ALA A 1 135 ? -10.757 -1.211 -5.461 1.00 85.12 135 ALA A CA 1
ATOM 1072 C C . ALA A 1 135 ? -11.008 -2.680 -5.085 1.00 85.12 135 ALA A C 1
ATOM 1074 O O . ALA A 1 135 ? -11.226 -2.980 -3.908 1.00 85.12 135 ALA A O 1
ATOM 1075 N N . VAL A 1 136 ? -10.901 -3.604 -6.046 1.00 87.44 136 VAL A N 1
ATOM 1076 C CA . VAL A 1 136 ? -11.117 -5.044 -5.825 1.00 87.44 136 VAL A CA 1
ATOM 1077 C C . VAL A 1 136 ? -10.092 -5.609 -4.842 1.00 87.44 136 VAL A C 1
ATOM 1079 O O . VAL A 1 136 ? -10.461 -6.276 -3.873 1.00 87.44 136 VAL A O 1
ATOM 1082 N N . VAL A 1 137 ? -8.801 -5.315 -5.040 1.00 87.25 137 VAL A N 1
ATOM 1083 C CA . VAL A 1 137 ? -7.730 -5.772 -4.136 1.00 87.25 137 VAL A CA 1
ATOM 1084 C C . VAL A 1 137 ? -7.956 -5.229 -2.727 1.00 87.25 137 VAL A C 1
ATOM 1086 O O . VAL A 1 137 ? -7.869 -5.975 -1.749 1.00 87.25 137 VAL A O 1
ATOM 1089 N N . THR A 1 138 ? -8.279 -3.942 -2.613 1.00 88.56 138 THR A N 1
ATOM 1090 C CA . THR A 1 138 ? -8.517 -3.283 -1.327 1.00 88.56 138 THR A CA 1
ATOM 1091 C C . THR A 1 138 ? -9.709 -3.897 -0.602 1.00 88.56 138 THR A C 1
ATOM 1093 O O . THR A 1 138 ? -9.592 -4.262 0.570 1.00 88.56 138 THR A O 1
ATOM 1096 N N . GLN A 1 139 ? -10.833 -4.085 -1.295 1.00 88.62 139 GLN A N 1
ATOM 1097 C CA . GLN A 1 139 ? -12.035 -4.699 -0.736 1.00 88.62 139 GLN A CA 1
ATOM 1098 C C . GLN A 1 139 ? -11.767 -6.128 -0.257 1.00 88.62 139 GLN A C 1
ATOM 1100 O O . GLN A 1 139 ? -12.182 -6.505 0.843 1.00 88.62 139 GLN A O 1
ATOM 1105 N N . GLN A 1 140 ? -11.020 -6.910 -1.035 1.00 87.94 140 GLN A N 1
ATOM 1106 C CA . GLN A 1 140 ? -10.689 -8.278 -0.666 1.00 87.94 140 GLN A CA 1
ATOM 1107 C C . GLN A 1 140 ? -9.804 -8.324 0.586 1.00 87.94 140 GLN A C 1
ATOM 1109 O O . GLN A 1 140 ? -10.071 -9.106 1.501 1.00 87.94 140 GLN A O 1
ATOM 1114 N N . VAL A 1 141 ? -8.806 -7.442 0.698 1.00 87.00 141 VAL A N 1
ATOM 1115 C CA . VAL A 1 141 ? -7.974 -7.333 1.908 1.00 87.00 141 VAL A CA 1
ATOM 1116 C C . VAL A 1 141 ? -8.794 -6.902 3.126 1.00 87.00 141 VAL A C 1
ATOM 1118 O O . VAL A 1 141 ? -8.640 -7.494 4.198 1.00 87.00 141 VAL A O 1
ATOM 1121 N N . ILE A 1 142 ? -9.696 -5.926 2.972 1.00 89.44 142 ILE A N 1
ATOM 1122 C CA . ILE A 1 142 ? -10.614 -5.505 4.040 1.00 89.44 142 ILE A CA 1
ATOM 1123 C C . ILE A 1 142 ? -11.456 -6.694 4.508 1.00 89.44 142 ILE A C 1
ATOM 1125 O O . ILE A 1 142 ? -11.477 -6.982 5.704 1.00 89.44 142 ILE A O 1
ATOM 1129 N N . SER A 1 143 ? -12.082 -7.428 3.583 1.00 88.62 143 SER A N 1
ATOM 1130 C CA . SER A 1 143 ? -12.950 -8.567 3.911 1.00 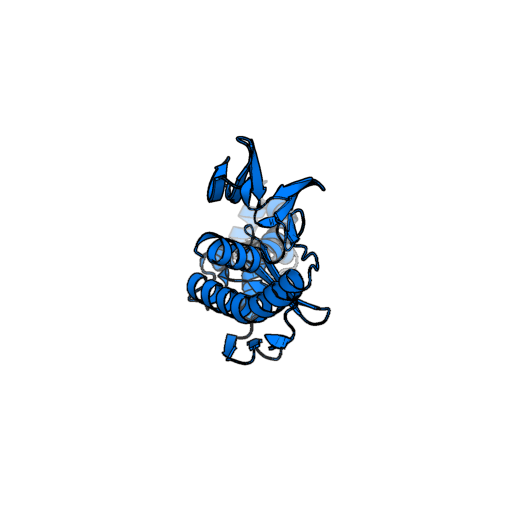88.62 143 SER A CA 1
ATOM 1131 C C . SER A 1 143 ? -12.234 -9.660 4.718 1.00 88.62 143 SER A C 1
ATOM 1133 O O . SER A 1 143 ? -12.838 -10.303 5.576 1.00 88.62 143 SER A O 1
ATOM 1135 N N . MET A 1 144 ? -10.928 -9.824 4.498 1.00 87.25 144 MET A N 1
ATOM 1136 C CA . MET A 1 144 ? -10.106 -10.826 5.171 1.00 87.25 144 MET A CA 1
ATOM 1137 C C . MET A 1 144 ? -9.586 -10.362 6.533 1.00 87.25 144 MET A C 1
ATOM 1139 O O . MET A 1 144 ? -9.613 -11.127 7.501 1.00 87.25 144 MET A O 1
ATOM 1143 N N . LEU A 1 145 ? -9.096 -9.123 6.628 1.00 88.94 145 LEU A N 1
ATOM 1144 C CA . LEU A 1 145 ? -8.435 -8.622 7.836 1.00 88.94 145 LEU A CA 1
ATOM 1145 C C . LEU A 1 145 ? -9.420 -8.044 8.855 1.00 88.94 145 LEU A C 1
ATOM 1147 O O . LEU A 1 145 ? -9.236 -8.228 10.061 1.00 88.94 145 LEU A O 1
ATOM 1151 N N . LEU A 1 146 ? -10.489 -7.389 8.400 1.00 91.81 146 LEU A N 1
ATOM 1152 C CA . LEU A 1 146 ? -11.430 -6.691 9.273 1.00 91.81 146 LEU A CA 1
ATOM 1153 C C . LEU A 1 146 ? -12.090 -7.614 10.319 1.00 91.81 146 LEU A C 1
ATOM 1155 O O . LEU A 1 146 ? -12.098 -7.244 11.497 1.00 91.81 146 LEU A O 1
ATOM 1159 N N . PRO A 1 147 ? -12.572 -8.833 9.988 1.00 91.94 147 PRO A N 1
ATOM 1160 C CA . PRO A 1 147 ? -13.163 -9.727 10.987 1.00 91.94 147 PRO A CA 1
ATOM 1161 C C . PRO A 1 147 ? -12.161 -10.211 12.043 1.00 91.94 147 PRO A C 1
ATOM 1163 O O . PRO A 1 147 ? -12.536 -10.486 13.185 1.00 91.94 147 PRO A O 1
ATOM 1166 N N . ALA A 1 148 ? -10.883 -10.358 11.683 1.00 90.06 148 ALA A N 1
ATOM 1167 C CA . ALA A 1 148 ? -9.836 -10.721 12.635 1.00 90.06 148 ALA A CA 1
ATOM 1168 C C . ALA A 1 148 ? -9.548 -9.564 13.599 1.00 90.06 148 ALA A C 1
ATOM 1170 O O . ALA A 1 148 ? -9.551 -9.770 14.810 1.00 90.06 148 ALA A O 1
ATOM 1171 N N . ILE A 1 149 ? -9.409 -8.347 13.071 1.00 91.00 149 ILE A N 1
ATOM 1172 C CA . ILE A 1 149 ? -9.178 -7.129 13.857 1.00 91.00 149 ILE A CA 1
ATOM 1173 C C . ILE A 1 149 ? -10.335 -6.869 14.820 1.00 91.00 149 ILE A C 1
ATOM 1175 O O . ILE A 1 149 ? -10.103 -6.643 16.003 1.00 91.00 149 ILE A O 1
ATOM 1179 N N . ARG A 1 150 ? -11.588 -6.986 14.360 1.00 91.31 150 ARG A N 1
ATOM 1180 C CA . ARG A 1 150 ? -12.769 -6.860 15.229 1.00 91.31 150 ARG A CA 1
ATOM 1181 C C . ARG A 1 150 ? -12.721 -7.836 16.405 1.00 91.31 150 ARG A C 1
ATOM 1183 O O . ARG A 1 150 ? -12.990 -7.441 17.533 1.00 91.31 150 ARG A O 1
ATOM 1190 N N . ARG A 1 151 ? -12.346 -9.098 16.160 1.00 92.25 151 ARG A N 1
ATOM 1191 C CA . ARG A 1 151 ? -12.213 -10.110 17.221 1.00 92.25 151 ARG A CA 1
ATOM 1192 C C . ARG A 1 151 ? -11.083 -9.792 18.197 1.00 92.25 151 ARG A C 1
ATOM 1194 O O . ARG A 1 151 ? -11.272 -10.005 19.387 1.00 92.25 151 ARG A O 1
ATOM 1201 N N . GLN A 1 152 ? -9.943 -9.300 17.717 1.00 92.06 152 GLN A N 1
ATOM 1202 C CA . GLN A 1 152 ? -8.827 -8.877 18.573 1.00 92.06 152 GLN A CA 1
ATOM 1203 C C . GLN A 1 152 ? -9.248 -7.712 19.472 1.00 92.06 152 GLN A C 1
ATOM 1205 O O . GLN A 1 152 ? -9.152 -7.804 20.692 1.00 92.06 152 GLN A O 1
ATOM 1210 N N . VAL A 1 153 ? -9.837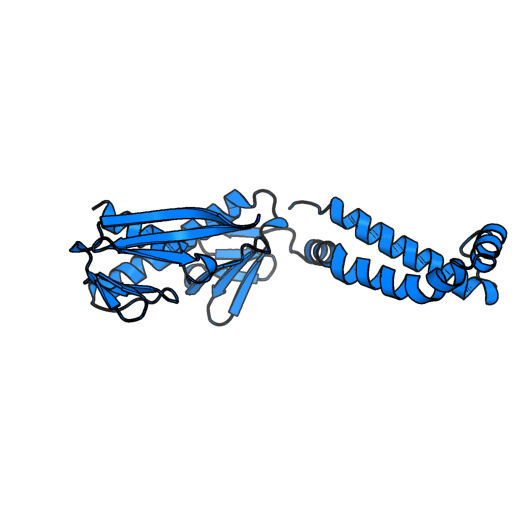 -6.667 18.887 1.00 92.31 153 VAL A N 1
ATOM 1211 C CA . VAL A 1 153 ? -10.307 -5.503 19.645 1.00 92.31 153 VAL A CA 1
ATOM 1212 C C . VAL A 1 153 ? -11.401 -5.885 20.647 1.00 92.31 153 VAL A C 1
ATOM 1214 O O . VAL A 1 153 ? -11.361 -5.440 21.790 1.00 92.31 153 VAL A O 1
ATOM 1217 N N . ALA A 1 154 ? -12.339 -6.761 20.273 1.00 89.69 154 ALA A N 1
ATOM 1218 C CA . ALA A 1 154 ? -13.383 -7.250 21.179 1.00 89.69 154 ALA A CA 1
ATOM 1219 C C . ALA A 1 154 ? -12.840 -8.081 22.357 1.00 89.69 154 ALA A C 1
ATOM 1221 O O . ALA A 1 154 ? -13.496 -8.185 23.388 1.00 89.69 154 ALA A O 1
ATOM 1222 N N . ARG A 1 155 ? -11.639 -8.657 22.226 1.00 91.75 155 ARG A N 1
ATOM 1223 C CA . ARG A 1 155 ? -10.921 -9.339 23.316 1.00 91.75 155 ARG A CA 1
ATOM 1224 C C . ARG A 1 155 ? -10.110 -8.382 24.195 1.00 91.75 155 ARG A C 1
ATOM 1226 O O . ARG A 1 155 ? -9.411 -8.841 25.091 1.00 91.75 155 ARG A O 1
ATOM 1233 N N . GLY A 1 156 ? -10.179 -7.076 23.935 1.00 89.88 156 GLY A N 1
ATOM 1234 C CA . GLY A 1 156 ? -9.370 -6.065 24.615 1.00 89.88 156 GLY A CA 1
ATOM 1235 C C . GLY A 1 156 ? -7.941 -5.955 24.078 1.00 89.88 156 GLY A C 1
ATOM 1236 O O . GLY A 1 156 ? -7.124 -5.257 24.672 1.00 89.88 156 GLY A O 1
ATOM 1237 N N . GLU A 1 157 ? -7.611 -6.617 22.964 1.00 92.69 157 GLU A N 1
ATOM 1238 C CA . GLU A 1 157 ? -6.289 -6.492 22.351 1.00 92.69 157 GLU A CA 1
ATOM 1239 C C . GLU A 1 157 ? -6.163 -5.158 21.597 1.00 92.69 157 GLU A C 1
ATOM 1241 O O . GLU A 1 157 ? -7.099 -4.675 20.954 1.00 92.69 157 GLU A O 1
ATOM 1246 N N . GLN A 1 158 ? -4.968 -4.570 21.645 1.00 92.25 158 GLN A N 1
ATOM 1247 C CA . GLN A 1 158 ? -4.629 -3.374 20.881 1.00 92.25 158 GLN A CA 1
ATOM 1248 C C . GLN A 1 158 ? -4.118 -3.761 19.487 1.00 92.25 158 GLN A C 1
ATOM 1250 O O . GLN A 1 158 ? -3.117 -4.466 19.357 1.00 92.25 158 GLN A O 1
ATOM 1255 N N . VAL A 1 159 ? -4.742 -3.219 18.439 1.00 92.75 159 VAL A N 1
ATOM 1256 C CA . VAL A 1 159 ? -4.329 -3.428 17.042 1.00 92.75 159 VAL A CA 1
ATOM 1257 C C . VAL A 1 159 ? -3.641 -2.177 16.507 1.00 92.75 159 VAL A C 1
ATOM 1259 O O . VAL A 1 159 ? -4.205 -1.085 16.540 1.00 92.75 159 VAL A O 1
ATOM 1262 N N . ARG A 1 160 ? -2.409 -2.317 16.008 1.00 91.81 160 ARG A N 1
ATOM 1263 C CA . ARG A 1 160 ? -1.571 -1.196 15.557 1.00 91.81 160 ARG A CA 1
ATOM 1264 C C . ARG A 1 160 ? -1.610 -1.021 14.036 1.00 91.81 160 ARG A C 1
ATOM 1266 O O . ARG A 1 160 ? -1.318 -1.954 13.300 1.00 91.81 160 ARG A O 1
ATOM 1273 N N . PHE A 1 161 ? -1.845 0.211 13.592 1.00 90.44 161 PHE A N 1
ATOM 1274 C CA . PHE A 1 161 ? -1.890 0.647 12.189 1.00 90.44 161 PHE A CA 1
ATOM 1275 C C . PHE A 1 161 ? -0.777 1.668 11.886 1.00 90.44 161 PHE A C 1
ATOM 1277 O O . PHE A 1 161 ? -0.973 2.645 11.177 1.00 90.44 161 PHE A O 1
ATOM 1284 N N . GLY A 1 162 ? 0.408 1.491 12.477 1.00 88.00 162 GLY A N 1
ATOM 1285 C CA . GLY A 1 162 ? 1.507 2.464 12.410 1.00 88.00 162 GLY A CA 1
ATOM 1286 C C . GLY A 1 162 ? 1.497 3.441 13.600 1.00 88.00 162 GLY A C 1
ATOM 1287 O O . GLY A 1 162 ? 1.734 2.985 14.729 1.00 88.00 162 GLY A O 1
ATOM 1288 N N . PRO A 1 163 ? 1.294 4.761 13.395 1.00 88.56 163 PRO A N 1
ATOM 1289 C CA . PRO A 1 163 ? 1.245 5.762 14.470 1.00 88.56 163 PRO A CA 1
ATOM 1290 C C . PRO A 1 163 ? -0.065 5.743 15.276 1.00 88.56 163 PRO A C 1
ATOM 1292 O O . PRO A 1 163 ? -0.117 6.324 16.363 1.00 88.56 163 PRO A O 1
ATOM 1295 N N . VAL A 1 164 ? -1.099 5.078 14.753 1.00 91.19 164 VAL A N 1
ATOM 1296 C CA . VAL A 1 164 ? -2.405 4.888 15.394 1.00 91.19 164 VAL A CA 1
ATOM 1297 C C . VAL A 1 164 ? -2.543 3.444 15.845 1.00 91.19 164 VAL A C 1
ATOM 1299 O O . VAL A 1 164 ? -2.060 2.522 15.187 1.00 91.19 164 VAL A O 1
ATOM 1302 N N . SER A 1 165 ? -3.209 3.230 16.971 1.00 92.94 165 SER A N 1
ATOM 1303 C CA . SER A 1 165 ? -3.733 1.920 17.344 1.00 92.94 165 SER A CA 1
ATOM 1304 C C . SER A 1 165 ? -5.197 2.012 17.734 1.00 92.94 165 SER A C 1
ATOM 1306 O O . SER A 1 165 ? -5.653 3.048 18.206 1.00 92.94 165 SER A O 1
ATOM 1308 N N . VAL A 1 166 ? -5.912 0.914 17.553 1.00 93.12 166 VAL A N 1
ATOM 1309 C CA . VAL A 1 166 ? -7.317 0.757 17.913 1.00 93.12 166 VAL A CA 1
ATOM 1310 C C . VAL A 1 166 ? -7.401 -0.200 19.095 1.00 93.12 166 VAL A C 1
ATOM 1312 O O . VAL A 1 166 ? -6.725 -1.230 19.103 1.00 93.12 166 VAL A O 1
ATOM 1315 N N . CYS A 1 167 ? -8.233 0.129 20.076 1.00 92.94 167 CYS A N 1
ATOM 1316 C CA . CYS A 1 167 ? -8.585 -0.752 21.186 1.00 92.94 167 CYS A CA 1
ATOM 1317 C C . CYS A 1 167 ? -10.087 -0.646 21.494 1.00 92.94 167 CYS A C 1
ATOM 1319 O O . CYS A 1 167 ? -10.820 0.087 20.822 1.00 92.94 167 CYS A O 1
ATOM 1321 N N . ALA A 1 168 ? -10.557 -1.411 22.480 1.00 89.88 168 ALA A N 1
ATOM 1322 C CA . ALA A 1 168 ? -11.970 -1.436 22.846 1.00 89.88 168 ALA A CA 1
ATOM 1323 C C . ALA A 1 168 ? -12.470 -0.060 23.313 1.00 89.88 168 ALA A C 1
ATOM 1325 O O . ALA A 1 168 ? -13.569 0.334 22.922 1.00 89.88 168 ALA A O 1
ATOM 1326 N N . ASP A 1 169 ? -11.625 0.678 24.038 1.00 90.56 169 ASP A N 1
ATOM 1327 C CA . ASP A 1 169 ? -11.972 1.938 24.708 1.00 90.56 169 ASP A CA 1
ATOM 1328 C C . ASP A 1 169 ? -11.777 3.176 23.824 1.00 90.56 169 ASP A C 1
ATOM 1330 O O . ASP A 1 169 ? -12.368 4.225 24.077 1.00 90.56 169 ASP A O 1
ATOM 1334 N N . GLY A 1 170 ? -10.967 3.076 22.765 1.00 91.12 170 GLY A N 1
ATOM 1335 C CA . GLY A 1 170 ? -10.690 4.229 21.917 1.00 91.12 170 GLY A CA 1
ATOM 1336 C C . GLY A 1 170 ? -9.593 4.047 20.875 1.00 91.12 170 GLY A C 1
ATOM 1337 O O . GLY A 1 170 ? -9.135 2.939 20.565 1.00 91.12 170 GLY A O 1
ATOM 1338 N N . LEU A 1 171 ? -9.136 5.189 20.365 1.00 92.38 171 LEU A N 1
ATOM 1339 C CA . LEU A 1 171 ? -7.969 5.316 19.501 1.00 92.38 171 LEU A CA 1
ATOM 1340 C C . LEU A 1 171 ? -6.752 5.757 20.303 1.00 92.38 171 LEU A C 1
ATOM 1342 O O . LEU A 1 171 ? -6.794 6.740 21.031 1.00 92.38 171 LEU A O 1
ATOM 1346 N N . ILE A 1 172 ? -5.626 5.078 20.119 1.00 92.31 172 ILE A N 1
ATOM 1347 C CA . ILE A 1 172 ? -4.351 5.477 20.709 1.00 92.31 172 ILE A CA 1
ATOM 1348 C C . ILE A 1 172 ? -3.519 6.164 19.633 1.00 92.31 172 ILE A C 1
ATOM 1350 O O . ILE A 1 172 ? -3.092 5.534 18.664 1.00 92.31 172 ILE A O 1
ATOM 1354 N N . PHE A 1 173 ? -3.234 7.448 19.830 1.00 90.44 173 PHE A N 1
ATOM 1355 C CA . PHE A 1 173 ? -2.350 8.232 18.968 1.00 90.44 173 PHE A CA 1
ATOM 1356 C C . PHE A 1 173 ? -1.280 8.919 19.809 1.00 90.44 173 PHE A C 1
ATOM 1358 O O . PHE A 1 173 ? -1.592 9.580 20.799 1.00 90.44 173 PHE A O 1
ATOM 1365 N N . LYS A 1 174 ? -0.002 8.762 19.435 1.00 86.88 174 LYS A N 1
ATOM 1366 C CA . LYS A 1 174 ? 1.144 9.300 20.199 1.00 86.88 174 LYS A CA 1
ATOM 1367 C C . LYS A 1 174 ? 1.083 8.957 21.704 1.00 86.88 174 LYS A C 1
ATOM 1369 O O . LYS A 1 174 ? 1.377 9.799 22.546 1.00 86.88 174 LYS A O 1
ATOM 1374 N N . LYS A 1 175 ? 0.714 7.710 22.037 1.00 86.81 175 LYS A N 1
ATOM 1375 C CA . LYS A 1 175 ? 0.536 7.187 23.413 1.00 86.81 175 LYS A CA 1
ATOM 1376 C C . LYS A 1 175 ? -0.605 7.823 24.225 1.00 86.81 175 LYS A C 1
ATOM 1378 O O . LYS A 1 175 ? -0.705 7.557 25.416 1.00 86.81 175 LYS A O 1
ATOM 1383 N N . GLN A 1 176 ? -1.457 8.638 23.610 1.00 89.12 176 GLN A N 1
ATOM 1384 C CA . GLN A 1 176 ? -2.655 9.171 24.254 1.00 89.12 176 GLN A CA 1
ATOM 1385 C C . GLN A 1 176 ? -3.871 8.379 23.798 1.00 89.12 176 GLN A C 1
ATOM 1387 O O . GLN A 1 176 ? -4.077 8.239 22.590 1.00 89.12 176 GLN A O 1
ATOM 1392 N N . LEU A 1 177 ? -4.651 7.887 24.761 1.00 91.94 177 LEU A N 1
ATOM 1393 C CA . LEU A 1 177 ? -5.969 7.325 24.506 1.00 91.94 177 LEU A CA 1
ATOM 1394 C C . LEU A 1 177 ? -6.939 8.473 24.216 1.00 91.94 177 LEU A C 1
ATOM 1396 O O . LEU A 1 177 ? -7.020 9.436 24.973 1.00 91.94 177 LEU A O 1
ATOM 1400 N N . ILE A 1 178 ? -7.628 8.360 23.095 1.00 91.44 178 ILE A N 1
ATOM 1401 C CA . ILE A 1 178 ? -8.763 9.177 22.703 1.00 91.44 178 ILE A CA 1
ATOM 1402 C C . ILE A 1 178 ? -9.960 8.250 22.849 1.00 91.44 178 ILE A C 1
ATOM 1404 O O . ILE A 1 178 ? -10.102 7.323 22.046 1.00 91.44 178 ILE A O 1
ATOM 1408 N N . ALA A 1 179 ? -10.743 8.438 23.909 1.00 91.75 179 ALA A N 1
ATOM 1409 C CA . ALA A 1 179 ? -11.911 7.607 24.161 1.00 91.75 179 ALA A CA 1
ATOM 1410 C C . ALA A 1 179 ? -12.914 7.757 23.011 1.00 91.75 179 ALA A C 1
ATOM 1412 O O . ALA A 1 179 ? -12.988 8.817 22.392 1.00 91.75 179 ALA A O 1
ATOM 1413 N N . TRP A 1 180 ? -13.678 6.707 22.704 1.00 91.19 180 TRP A N 1
ATOM 1414 C CA . TRP A 1 180 ? -14.674 6.784 21.624 1.00 91.19 180 TRP A CA 1
ATOM 1415 C C . TRP A 1 180 ? -15.700 7.904 21.845 1.00 91.19 180 TRP A C 1
ATOM 1417 O O . TRP A 1 180 ? -16.109 8.540 20.881 1.00 91.19 180 TRP A O 1
ATOM 1427 N N . GLU A 1 181 ? -16.061 8.166 23.102 1.00 88.69 181 GLU A N 1
ATOM 1428 C CA . GLU A 1 181 ? -16.994 9.226 23.514 1.00 88.69 181 GLU A CA 1
ATOM 1429 C C . GLU A 1 181 ? -16.469 10.650 23.278 1.00 88.69 181 GLU A C 1
ATOM 1431 O O . GLU A 1 181 ? -17.256 11.566 23.060 1.00 88.69 181 GLU A O 1
ATOM 1436 N N . ASP A 1 182 ? -15.146 10.822 23.247 1.00 89.56 182 ASP A N 1
ATOM 1437 C CA . ASP A 1 182 ? -14.499 12.117 23.029 1.00 89.56 182 ASP A CA 1
ATOM 1438 C C . ASP A 1 182 ? -14.366 12.464 21.539 1.00 89.56 182 ASP A C 1
ATOM 1440 O O . ASP A 1 182 ? -13.949 13.574 21.194 1.00 89.56 182 ASP A O 1
ATOM 1444 N N . ILE A 1 183 ? -14.634 11.510 20.638 1.00 88.69 183 ILE A N 1
ATOM 1445 C CA . ILE A 1 183 ? -14.463 11.694 19.196 1.00 88.69 183 ILE A CA 1
ATOM 1446 C C . ILE A 1 183 ? -15.705 12.370 18.621 1.00 88.69 183 ILE A C 1
ATOM 1448 O O . ILE A 1 183 ? -16.754 11.759 18.445 1.00 88.69 183 ILE A O 1
ATOM 1452 N N . GLU A 1 184 ? -15.545 13.635 18.252 1.00 86.44 184 GLU A N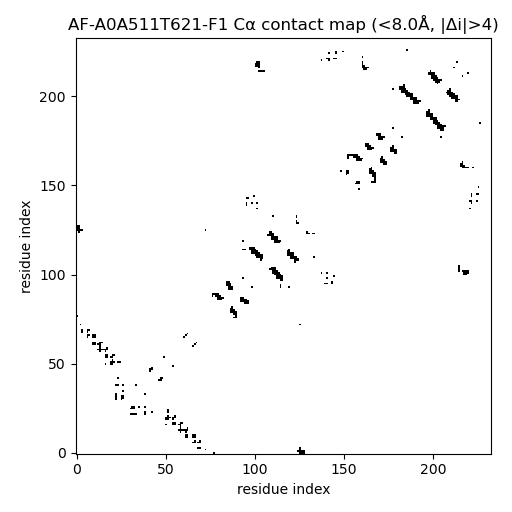 1
ATOM 1453 C CA . GLU A 1 184 ? -16.596 14.454 17.649 1.00 86.44 184 GLU A CA 1
ATOM 1454 C C . GLU A 1 184 ? -16.728 14.183 16.147 1.00 86.44 184 GLU A C 1
ATOM 1456 O O . GLU A 1 184 ? -17.827 14.167 15.595 1.00 86.44 184 GLU A O 1
ATOM 1461 N N . SER A 1 185 ? -15.601 13.994 15.449 1.00 83.69 185 SER A N 1
ATOM 1462 C CA . SER A 1 185 ? -15.626 13.635 14.031 1.00 83.69 185 SER A CA 1
ATOM 1463 C C . SER A 1 185 ? -14.369 12.903 13.570 1.00 83.69 185 SER A C 1
ATOM 1465 O O . SER A 1 185 ? -13.256 13.154 14.037 1.00 83.69 185 SER A O 1
ATOM 1467 N N . LEU A 1 186 ? -14.563 12.007 12.604 1.00 84.31 186 LEU A N 1
ATOM 1468 C CA . LEU A 1 186 ? -13.513 11.315 11.867 1.00 84.31 186 LEU A CA 1
ATOM 1469 C C . LEU A 1 186 ? -13.775 11.506 10.376 1.00 84.31 186 LEU A C 1
ATOM 1471 O O . LEU A 1 186 ? -14.851 11.160 9.888 1.00 84.31 186 LEU A O 1
ATOM 1475 N N . ARG A 1 187 ? -12.815 12.082 9.650 1.00 82.50 187 ARG A N 1
ATOM 1476 C CA . ARG A 1 187 ? -12.937 12.327 8.207 1.00 82.50 187 ARG A CA 1
ATOM 1477 C C . ARG A 1 187 ? -11.658 11.966 7.477 1.00 82.50 187 ARG A C 1
ATOM 1479 O O . ARG A 1 187 ? -10.563 12.157 7.995 1.00 82.50 187 ARG A O 1
ATOM 1486 N N . LEU A 1 188 ? -11.828 11.466 6.260 1.00 78.88 188 LEU A N 1
ATOM 1487 C CA . LEU A 1 188 ? -10.762 11.398 5.272 1.00 78.88 188 LEU A CA 1
ATOM 1488 C C . LEU A 1 188 ? -10.850 12.647 4.418 1.00 78.88 188 LEU A C 1
ATOM 1490 O O . LEU A 1 188 ? -11.908 12.919 3.848 1.00 78.88 188 LEU A O 1
ATOM 1494 N N . GLN A 1 189 ? -9.759 13.392 4.350 1.00 78.88 189 GLN A N 1
ATOM 1495 C CA . GLN A 1 189 ? -9.674 14.578 3.519 1.00 78.88 189 GLN A CA 1
ATOM 1496 C C . GLN A 1 189 ? -8.445 14.471 2.630 1.00 78.88 189 GLN A C 1
ATOM 1498 O O . GLN A 1 189 ? -7.358 14.149 3.104 1.00 78.88 189 GLN A O 1
ATOM 1503 N N . ASP A 1 190 ? -8.640 14.727 1.343 1.00 74.81 190 ASP A N 1
ATOM 1504 C CA . ASP A 1 190 ? -7.530 14.932 0.429 1.00 74.81 190 ASP A CA 1
ATOM 1505 C C . ASP A 1 190 ? -6.998 16.344 0.685 1.00 74.81 190 ASP A C 1
ATOM 1507 O O . ASP A 1 190 ? -7.716 17.334 0.505 1.00 74.81 190 ASP A O 1
ATOM 1511 N N . ASP A 1 191 ? -5.775 16.425 1.197 1.00 70.06 191 ASP A N 1
ATOM 1512 C CA . ASP A 1 191 ? -5.047 17.673 1.351 1.00 70.06 191 ASP A CA 1
ATOM 1513 C C . ASP A 1 191 ? -4.219 17.916 0.087 1.00 70.06 191 ASP A C 1
ATOM 1515 O O . ASP A 1 191 ? -3.464 17.055 -0.376 1.00 70.06 191 ASP A O 1
ATOM 1519 N N . PHE A 1 192 ? -4.391 19.098 -0.493 1.00 58.47 192 PHE A N 1
ATOM 1520 C CA . PHE A 1 192 ? -3.664 19.536 -1.676 1.00 58.47 192 PHE A CA 1
ATOM 1521 C C . PHE A 1 192 ? -2.641 20.582 -1.249 1.00 58.47 192 PHE A C 1
ATOM 1523 O O . PHE A 1 192 ? -2.813 21.780 -1.481 1.00 58.47 192 PHE A O 1
ATOM 1530 N N . GLU A 1 193 ? -1.548 20.129 -0.642 1.00 53.28 193 GLU A N 1
ATOM 1531 C CA . GLU A 1 193 ? -0.396 20.988 -0.385 1.00 53.28 193 GLU A CA 1
ATOM 1532 C C . GLU A 1 193 ? 0.626 20.851 -1.524 1.00 53.28 193 GLU A C 1
ATOM 1534 O O . GLU A 1 193 ? 1.072 19.764 -1.885 1.00 53.28 193 GLU A O 1
ATOM 1539 N N . GLN A 1 194 ? 0.999 21.987 -2.124 1.00 49.12 194 GLN A N 1
ATOM 1540 C CA . GLN A 1 194 ? 2.130 22.112 -3.061 1.00 49.12 194 GLN A CA 1
ATOM 1541 C C . GLN A 1 194 ? 2.112 21.162 -4.280 1.00 49.12 194 GLN A C 1
ATOM 1543 O O . GLN A 1 194 ? 3.163 20.795 -4.804 1.00 49.12 194 GLN A O 1
ATOM 1548 N N . GLY A 1 195 ? 0.926 20.796 -4.776 1.00 52.12 195 GLY A N 1
ATOM 1549 C CA . GLY A 1 195 ? 0.780 19.964 -5.978 1.00 52.12 195 GLY A CA 1
ATOM 1550 C C . GLY A 1 195 ? 0.905 18.456 -5.739 1.00 52.12 195 GLY A C 1
ATOM 1551 O O . GLY A 1 195 ? 0.918 17.704 -6.711 1.00 52.12 195 GLY A O 1
ATOM 1552 N N . VAL A 1 196 ? 0.957 18.010 -4.478 1.00 53.94 196 VAL A N 1
ATOM 1553 C CA . VAL A 1 196 ? 0.867 16.595 -4.094 1.00 53.94 196 VAL A CA 1
ATOM 1554 C C . VAL A 1 196 ? -0.463 16.373 -3.374 1.00 53.94 196 VAL A C 1
ATOM 1556 O O . VAL A 1 196 ? -0.732 17.003 -2.355 1.00 53.94 196 VAL A O 1
ATOM 1559 N N . SER A 1 197 ? -1.308 15.493 -3.916 1.00 59.41 197 SER A N 1
ATOM 1560 C CA . SER A 1 197 ? -2.566 15.094 -3.275 1.00 59.41 197 SER A CA 1
ATOM 1561 C C . SER A 1 197 ? -2.257 14.085 -2.174 1.00 59.41 197 SER A C 1
ATOM 1563 O O . SER A 1 197 ? -2.026 12.914 -2.459 1.00 59.41 197 SER A O 1
ATOM 1565 N N . THR A 1 198 ? -2.236 14.517 -0.916 1.00 68.00 198 THR A N 1
ATOM 1566 C CA . THR A 1 198 ? -2.014 13.610 0.217 1.00 68.00 198 THR A CA 1
ATOM 1567 C C . THR A 1 198 ? -3.329 13.366 0.928 1.00 68.00 198 THR A C 1
ATOM 1569 O O . THR A 1 198 ? -3.994 14.299 1.360 1.00 68.00 198 THR A O 1
ATOM 1572 N N . ARG A 1 199 ? -3.719 12.104 1.077 1.00 77.31 199 ARG A N 1
ATOM 1573 C CA . ARG A 1 199 ? -4.926 11.758 1.824 1.00 77.31 199 ARG A CA 1
ATOM 1574 C C . ARG A 1 199 ? -4.606 11.680 3.313 1.00 77.31 199 ARG A C 1
ATOM 1576 O O . ARG A 1 199 ? -3.696 10.959 3.727 1.00 77.31 199 ARG A O 1
ATOM 1583 N N . GLU A 1 200 ? -5.342 12.426 4.124 1.00 84.81 200 GLU A N 1
ATOM 1584 C CA . GLU A 1 200 ? -5.135 12.528 5.567 1.00 84.81 200 GLU A CA 1
ATOM 1585 C C . GLU A 1 200 ? -6.361 12.033 6.340 1.00 84.81 200 GLU A C 1
ATOM 1587 O O . GLU A 1 200 ? -7.510 12.326 5.999 1.00 84.81 200 GLU A O 1
ATOM 1592 N N . LEU A 1 201 ? -6.116 11.326 7.444 1.00 85.69 201 LEU A N 1
ATOM 1593 C CA . LEU A 1 201 ? -7.115 11.054 8.469 1.00 85.69 201 LEU A CA 1
ATOM 1594 C C . LEU A 1 201 ? -7.164 12.226 9.452 1.00 85.69 201 LEU A C 1
ATOM 1596 O O . LEU A 1 201 ? -6.187 12.519 10.145 1.00 85.69 201 LEU A O 1
ATOM 1600 N N . HIS A 1 202 ? -8.323 12.865 9.536 1.00 88.38 202 HIS A N 1
ATOM 1601 C CA . HIS A 1 202 ? -8.621 13.954 10.455 1.00 88.38 202 HIS A CA 1
ATOM 1602 C C . HIS A 1 202 ? -9.470 13.418 11.604 1.00 88.38 202 HIS A C 1
ATOM 1604 O O . HIS A 1 202 ? -10.583 12.938 11.393 1.00 88.38 202 HIS A O 1
ATOM 1610 N N . ILE A 1 203 ? -8.931 13.492 12.820 1.00 87.19 203 ILE A N 1
ATOM 1611 C CA . ILE A 1 203 ? -9.596 13.085 14.061 1.00 87.19 203 ILE A CA 1
ATOM 1612 C C . ILE A 1 203 ? -9.850 14.341 14.891 1.00 87.19 203 ILE A C 1
ATOM 1614 O O . ILE A 1 203 ? -8.900 14.939 15.400 1.00 87.19 203 ILE A O 1
ATOM 1618 N N . LEU A 1 204 ? -11.109 14.747 15.035 1.00 87.69 204 LEU A N 1
ATOM 1619 C CA . LEU A 1 204 ? -11.511 15.805 15.957 1.00 87.69 204 LEU A CA 1
ATOM 1620 C C . LEU A 1 204 ? -11.966 15.160 17.263 1.00 87.69 204 LEU A C 1
ATOM 1622 O O . LEU A 1 204 ? -12.950 14.422 17.275 1.00 87.69 204 LEU A O 1
ATOM 1626 N N . ALA A 1 205 ? -11.242 15.430 18.345 1.00 87.44 205 ALA A N 1
ATOM 1627 C CA . ALA A 1 205 ? -11.617 14.964 19.672 1.00 87.44 205 ALA A CA 1
ATOM 1628 C C . ALA A 1 205 ? -11.285 16.009 20.734 1.00 87.44 205 ALA A C 1
ATOM 1630 O O . ALA A 1 205 ? -10.185 16.577 20.712 1.00 87.44 205 ALA A O 1
ATOM 1631 N N . ASN A 1 206 ? -12.208 16.251 21.665 1.00 84.69 206 ASN A N 1
ATOM 1632 C CA . ASN A 1 206 ? -12.083 17.276 22.706 1.00 84.69 206 ASN A CA 1
ATOM 1633 C C . ASN A 1 206 ? -11.687 18.656 22.135 1.00 84.69 206 ASN A C 1
ATOM 1635 O O . ASN A 1 206 ? -10.749 19.298 22.621 1.00 84.69 206 ASN A O 1
ATOM 1639 N N . GLY A 1 207 ? -12.314 19.068 21.026 1.00 84.12 207 GLY A N 1
ATOM 1640 C CA . GLY A 1 207 ? -12.007 20.305 20.297 1.00 84.12 207 GLY A CA 1
ATOM 1641 C C . GLY A 1 207 ? -10.608 20.376 19.663 1.00 84.12 207 GLY A C 1
ATOM 1642 O O . GLY A 1 207 ? -10.202 21.436 19.184 1.00 84.12 207 GLY A O 1
ATOM 1643 N N . ARG A 1 208 ? -9.832 19.282 19.657 1.00 87.12 208 ARG A N 1
ATOM 1644 C CA . ARG A 1 208 ? -8.485 19.222 19.065 1.00 87.12 208 ARG A CA 1
ATOM 1645 C C . ARG A 1 208 ? -8.488 18.384 17.794 1.00 87.12 208 ARG A C 1
ATOM 1647 O O . ARG A 1 208 ? -8.740 17.182 17.839 1.00 87.12 208 ARG A O 1
ATOM 1654 N N . LEU A 1 209 ? -8.122 19.011 16.677 1.00 87.56 209 LEU A N 1
ATOM 1655 C CA . LEU A 1 209 ? -7.916 18.330 15.402 1.00 87.56 209 LEU A CA 1
ATOM 1656 C C . LEU A 1 209 ? -6.543 17.647 15.369 1.00 87.56 209 LEU A C 1
ATOM 1658 O O . LEU A 1 209 ? -5.510 18.270 15.624 1.00 87.56 209 LEU A O 1
ATOM 1662 N N . ARG A 1 210 ? -6.523 16.360 15.028 1.00 87.19 210 ARG A N 1
ATOM 1663 C CA . ARG A 1 210 ? -5.313 15.561 14.824 1.00 87.19 210 ARG A CA 1
ATOM 1664 C C . ARG A 1 210 ? -5.309 15.045 13.390 1.00 87.19 210 ARG A C 1
ATOM 1666 O O . ARG A 1 210 ? -6.222 14.324 13.003 1.00 87.19 210 ARG A O 1
ATOM 1673 N N . LYS A 1 211 ? -4.276 15.407 12.632 1.00 88.31 211 LYS A N 1
ATOM 1674 C CA . LYS A 1 211 ? -4.061 14.971 11.249 1.00 88.31 211 LYS A CA 1
ATOM 1675 C C . LYS A 1 211 ? -3.049 13.833 11.184 1.00 88.31 211 LYS A C 1
ATOM 1677 O O . LYS A 1 211 ? -2.062 13.845 11.932 1.00 88.31 211 LYS A O 1
ATOM 1682 N N . ILE A 1 212 ? -3.304 12.851 10.324 1.00 86.69 212 ILE A N 1
ATOM 1683 C CA . ILE A 1 212 ? -2.442 11.684 10.133 1.00 86.69 212 ILE A CA 1
ATOM 1684 C C . ILE A 1 212 ? -2.422 11.297 8.658 1.00 86.69 212 ILE A C 1
ATOM 1686 O O . ILE A 1 212 ? -3.441 10.876 8.121 1.00 86.69 212 ILE A O 1
ATOM 1690 N N . ASP A 1 213 ? -1.252 11.380 8.037 1.00 85.06 213 ASP A N 1
ATOM 1691 C CA . ASP A 1 213 ? -1.061 11.012 6.633 1.00 85.06 213 ASP A CA 1
ATOM 1692 C C . ASP A 1 213 ? -1.365 9.521 6.415 1.00 85.06 213 ASP A C 1
ATOM 1694 O O . ASP A 1 213 ? -0.866 8.661 7.156 1.00 85.06 213 ASP A O 1
ATOM 1698 N N . GLU A 1 214 ? -2.140 9.204 5.374 1.00 83.38 214 GLU A N 1
ATOM 1699 C CA . GLU A 1 214 ? -2.497 7.828 5.012 1.00 83.38 214 GLU A CA 1
ATOM 1700 C C . GLU A 1 214 ? -1.255 6.971 4.741 1.00 83.38 214 GLU A C 1
ATOM 1702 O O . GLU A 1 214 ? -1.202 5.814 5.151 1.00 83.38 214 GLU A O 1
ATOM 1707 N N . GLU A 1 215 ? -0.208 7.544 4.146 1.00 79.81 215 GLU A N 1
ATOM 1708 C CA . GLU A 1 215 ? 1.035 6.825 3.834 1.00 79.81 215 GLU A CA 1
ATOM 1709 C C . GLU A 1 215 ? 1.764 6.298 5.081 1.00 79.81 215 GLU A C 1
ATOM 1711 O O . GLU A 1 215 ? 2.507 5.316 5.019 1.00 79.81 215 GLU A O 1
ATOM 1716 N N . LYS A 1 216 ? 1.551 6.930 6.244 1.00 83.75 216 LYS A N 1
ATOM 1717 C CA . LYS A 1 216 ? 2.118 6.481 7.526 1.00 83.75 216 LYS A CA 1
ATOM 1718 C C . LYS A 1 216 ? 1.278 5.380 8.173 1.00 83.75 216 LYS A C 1
ATOM 1720 O O . LYS A 1 216 ? 1.743 4.748 9.128 1.00 83.75 216 LYS A O 1
ATOM 1725 N N . LEU A 1 217 ? 0.053 5.164 7.696 1.00 85.25 217 LEU A N 1
ATOM 1726 C CA . LEU A 1 217 ? -0.871 4.170 8.217 1.00 85.25 217 LEU A CA 1
ATOM 1727 C C . LEU A 1 217 ? -0.666 2.831 7.503 1.00 85.25 217 LEU A C 1
ATOM 1729 O O . LEU A 1 217 ? -0.914 2.667 6.311 1.00 85.25 217 LEU A O 1
ATOM 1733 N N . VAL A 1 218 ? -0.254 1.821 8.265 1.00 86.62 218 VAL A N 1
ATOM 1734 C CA . VAL A 1 218 ? -0.239 0.439 7.766 1.00 86.62 218 VAL A CA 1
ATOM 1735 C C . VAL A 1 218 ? -1.673 -0.067 7.766 1.00 86.62 218 VAL A C 1
ATOM 1737 O O . VAL A 1 218 ? -2.339 0.071 8.786 1.00 86.62 218 VAL A O 1
ATOM 1740 N N . ASN A 1 219 ? -2.138 -0.688 6.678 1.00 88.12 219 ASN A N 1
ATOM 1741 C CA . ASN A 1 219 ? -3.523 -1.156 6.539 1.00 88.12 219 ASN A CA 1
ATOM 1742 C C . ASN A 1 219 ? -4.561 -0.032 6.648 1.00 88.12 219 ASN A C 1
ATOM 1744 O O . ASN A 1 219 ? -5.648 -0.259 7.182 1.00 88.12 219 ASN A O 1
ATOM 1748 N N . ALA A 1 220 ? -4.243 1.163 6.141 1.00 86.88 220 ALA A N 1
ATOM 1749 C CA . ALA A 1 220 ? -5.135 2.318 6.207 1.00 86.88 220 ALA A CA 1
ATOM 1750 C C . ALA A 1 220 ? -6.575 2.019 5.731 1.00 86.88 220 ALA A C 1
ATOM 1752 O O . ALA A 1 220 ? -7.501 2.315 6.486 1.00 86.88 220 ALA A O 1
ATOM 1753 N N . PRO A 1 221 ? -6.809 1.306 4.604 1.00 87.44 221 PRO A N 1
ATOM 1754 C CA . PRO A 1 221 ? -8.170 0.967 4.177 1.00 87.44 221 PRO A CA 1
ATOM 1755 C C . PRO A 1 221 ? -8.945 0.119 5.195 1.00 87.44 221 PRO A C 1
ATOM 1757 O O . PRO A 1 221 ? -10.148 0.294 5.380 1.00 87.44 221 PRO A O 1
ATOM 1760 N N . VAL A 1 222 ? -8.253 -0.779 5.903 1.00 90.00 222 VAL A N 1
ATOM 1761 C CA . VAL A 1 222 ? -8.862 -1.628 6.935 1.00 90.00 222 VAL A CA 1
ATOM 1762 C C . VAL A 1 222 ? -9.192 -0.812 8.185 1.00 90.00 222 VAL A C 1
ATOM 1764 O O . VAL A 1 222 ? -10.259 -1.001 8.767 1.00 90.00 222 VAL A O 1
ATOM 1767 N N . LEU A 1 223 ? -8.313 0.120 8.575 1.00 90.38 223 LEU A N 1
ATOM 1768 C CA . LEU A 1 223 ? -8.587 1.070 9.656 1.00 90.38 223 LEU A CA 1
ATOM 1769 C C . LEU A 1 223 ? -9.819 1.917 9.332 1.00 90.38 223 LEU A C 1
ATOM 1771 O O . LEU A 1 223 ? -10.706 2.044 10.169 1.00 90.38 223 LEU A O 1
ATOM 1775 N N . PHE A 1 224 ? -9.896 2.473 8.125 1.00 88.25 224 PHE A N 1
ATOM 1776 C CA . PHE A 1 224 ? -11.006 3.338 7.730 1.00 88.25 224 PHE A CA 1
ATOM 1777 C C . PHE A 1 224 ? -12.328 2.583 7.663 1.00 88.25 224 PHE A C 1
ATOM 1779 O O . PHE A 1 224 ? -13.324 3.081 8.181 1.00 88.25 224 PHE A O 1
ATOM 1786 N N . SER A 1 225 ? -12.332 1.360 7.122 1.00 88.69 225 SER A N 1
ATOM 1787 C CA . SER A 1 225 ? -13.520 0.502 7.160 1.00 88.69 225 SER A CA 1
ATOM 1788 C C . SER A 1 225 ? -13.949 0.216 8.600 1.00 88.69 225 SER A C 1
ATOM 1790 O O . SER A 1 225 ? -15.123 0.357 8.925 1.00 88.69 225 SER A O 1
ATOM 1792 N N . TYR A 1 226 ? -13.004 -0.112 9.489 1.00 90.19 226 TYR A N 1
ATOM 1793 C CA . TYR A 1 226 ? -13.303 -0.341 10.903 1.00 90.19 226 TYR A CA 1
ATOM 1794 C C . TYR A 1 226 ? -13.913 0.894 11.584 1.00 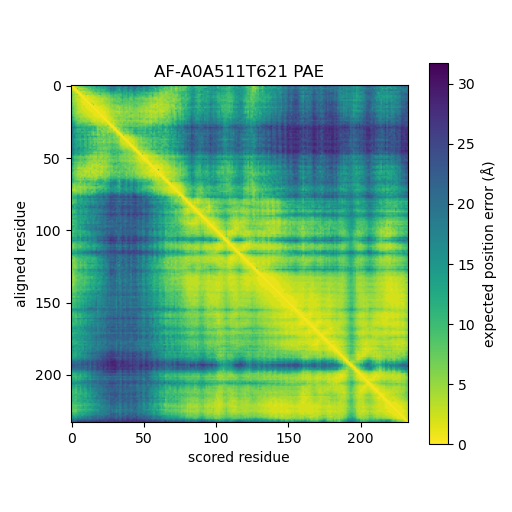90.19 226 TYR A C 1
ATOM 1796 O O . TYR A 1 226 ? -14.882 0.768 12.329 1.00 90.19 226 TYR A O 1
ATOM 1804 N N . LEU A 1 227 ? -13.355 2.083 11.337 1.00 88.81 227 LEU A N 1
ATOM 1805 C CA . LEU A 1 227 ? -13.844 3.339 11.908 1.00 88.81 227 LEU A CA 1
ATOM 1806 C C . LEU A 1 227 ? -15.224 3.714 11.370 1.00 88.81 227 LEU A C 1
ATOM 1808 O O . LEU A 1 227 ? -16.091 4.088 12.152 1.00 88.81 227 LEU A O 1
ATOM 1812 N N . SER A 1 228 ? -15.435 3.573 10.060 1.00 85.44 228 SER A N 1
ATOM 1813 C CA . SER A 1 228 ? -16.725 3.832 9.421 1.00 85.44 228 SER A CA 1
ATOM 1814 C C . SER A 1 228 ? -17.819 2.945 10.010 1.00 85.44 228 SER A C 1
ATOM 1816 O O . SER A 1 228 ? -18.870 3.446 10.395 1.00 85.44 228 SER A O 1
ATOM 1818 N N . ASP A 1 229 ? -17.559 1.642 10.140 1.00 85.94 229 ASP A N 1
ATOM 1819 C CA . ASP A 1 229 ? -18.534 0.696 10.688 1.00 85.94 229 ASP A CA 1
ATOM 1820 C C . ASP A 1 229 ? -18.853 0.973 12.159 1.00 85.94 229 ASP A C 1
ATOM 1822 O O . ASP A 1 229 ? -19.982 0.777 12.598 1.00 85.94 229 ASP A O 1
ATOM 1826 N N . ARG A 1 230 ? -17.855 1.409 12.935 1.00 84.44 230 ARG A N 1
ATOM 1827 C CA . ARG A 1 230 ? -18.017 1.662 14.369 1.00 84.44 230 ARG A CA 1
ATOM 1828 C C . ARG A 1 230 ? -18.724 2.979 14.677 1.00 84.44 230 ARG A C 1
ATOM 1830 O O . ARG A 1 230 ? -19.333 3.076 15.730 1.00 84.44 230 ARG A O 1
ATOM 1837 N N . LEU A 1 231 ? -18.620 3.971 13.797 1.00 76.69 231 LEU A N 1
ATOM 1838 C CA . LEU A 1 231 ? -19.311 5.255 13.938 1.00 76.69 231 LEU A CA 1
ATOM 1839 C C . LEU A 1 231 ? -20.718 5.259 13.332 1.00 76.69 231 LEU A C 1
ATOM 1841 O O . LEU A 1 231 ? -21.512 6.137 13.652 1.00 76.69 231 LEU A O 1
ATOM 1845 N N . ALA A 1 232 ? -21.002 4.331 12.416 1.00 74.81 232 ALA A N 1
ATOM 1846 C CA . ALA A 1 232 ? -22.322 4.176 11.812 1.00 74.81 232 ALA A CA 1
ATOM 1847 C C . ALA A 1 232 ? -23.292 3.343 12.671 1.00 74.81 232 ALA A C 1
ATOM 1849 O O . ALA A 1 232 ? -24.492 3.352 12.391 1.00 74.81 232 ALA A O 1
ATOM 1850 N N . GLY A 1 233 ? -22.776 2.598 13.656 1.00 54.41 233 GLY A N 1
ATOM 1851 C CA . GLY A 1 233 ? -23.558 1.825 14.629 1.00 54.41 233 GLY A CA 1
ATOM 1852 C C . GLY A 1 233 ? -23.857 2.619 15.888 1.00 54.41 233 GLY A C 1
ATOM 1853 O O . GLY A 1 233 ? -24.942 2.374 16.458 1.00 54.41 233 GLY A O 1
#

Nearest PDB structures (foldseek):
  5c6r-assembly1_A  TM=6.500E-01  e=2.080E+00  Mus musculus
  6u3s-assembly1_A  TM=4.857E-01  e=8.667E-01  Homo sapiens
  8qqu-assembly1_D  TM=1.592E-01  e=1.079E+00  Escherichia coli

Secondary structure (DSSP, 8-state):
----HHHHHHHHHHHHHHHHHHHHHHGGGT--SS-HHHHHHHHHSHHHHHHHHHHHHHHHHIIIIISHHHHHHHHS-S-EEEETTEEEETTEEEEGGGEEEEEEEGGGTEEEEEETTEEEEEEGGGSTTHHHHHHHHHHHHHHHHHHHHHHHHHTT--EE-SSEEE-SSEEEETTEEEEGGGEEEEEEEEEEETTEEEEEEEEEETTEEEEEEGGG-TTHHHHHHHHHHHHH-

Foldseek 3Di:
DDQPVVLVVLLVQLVVLLLLLCQLVCVVVVDHPDDPVVSVVLVPDPVNVVSNVCSNVVSCCSCCPSNVVVVVLVVWAPDWDDDLQATDTPPDTAGLLQWDWWAADQVQLWIWTDGPHDTDIDRLVSDDCSPVVCVVVLVSNLVNVLVVLVVCQVVQHWAAFAQWIDHVQAIAHPNDGQGPVQWPDWDWDQDCDPNDGWIWIWTQGPNDTDIDTRNRTISSSNVVVNVVVVVVD

pLDDT: mean 79.56, std 9.2, range [49.12, 93.12]

Radius of gyration: 26.12 Å; Cα contacts (8 Å, |Δi|>4): 337; chains: 1; bounding box: 61×40×70 Å